Protei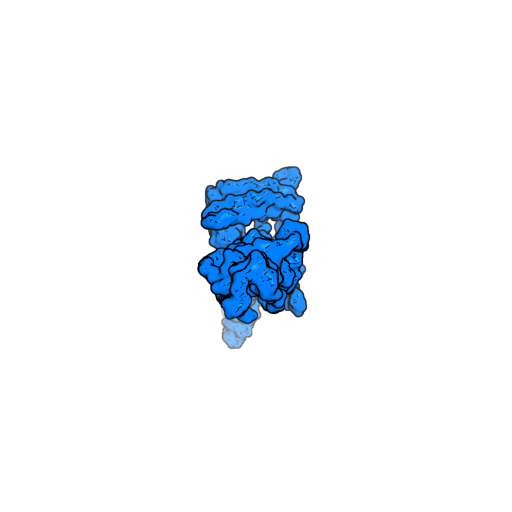n AF-X1IHT5-F1 (afdb_monomer)

Mean predicted aligned error: 16.56 Å

Foldseek 3Di:
DPDDDDDLVDLQPFWDKDKAFDKDAQPDPQWAFLAWPAKDWDDDDFPQWPDKGWDADPCRPDDDPDPDDDSMDGGRGIMITTGHRDNDSVPDDPDTDDDIDMDIHTDTQGDVQAHDADDDADQDDLVVLVVCQCLQDGSNNQKTKHQPDQDPVQWTWIFIARHSPRTDDIDTDHAQDKDDWDQDPDDPPRDTDIDHRNDDDDDDDWDWDQDPNDTGIDDQQDAPPNNQKGFNDWDDPDVNFTWIWIDGVPDIDIDGDADDWDWDDDPNDTDTHGPPDDDDDDDPPDDD

pLDDT: mean 76.74, std 15.91, range [34.88, 96.5]

Solvent-accessible surface area (backbone atoms only — not comparable to full-atom values): 18058 Å² total; per-residue (Å²): 104,85,82,78,87,75,61,66,73,58,28,36,76,35,67,42,78,44,82,29,74,36,72,47,72,58,86,61,84,69,53,41,67,77,37,75,76,46,62,44,78,58,82,78,70,40,72,63,47,68,47,76,49,65,45,70,29,76,52,74,76,79,59,72,102,63,90,78,83,62,57,60,45,80,59,65,17,33,38,38,40,24,34,43,54,43,74,50,71,93,76,53,72,96,71,78,72,72,78,83,51,71,52,76,44,62,45,67,74,22,41,85,73,60,43,95,77,79,83,87,68,63,73,62,55,72,77,52,42,75,76,49,48,75,84,37,42,41,60,89,68,56,27,32,55,39,33,70,46,72,48,97,88,61,30,40,34,35,36,35,21,63,44,101,87,40,78,73,46,77,46,79,32,39,68,71,34,64,52,70,84,40,73,47,86,93,44,96,71,70,41,66,45,67,56,65,36,74,73,89,76,78,96,71,77,69,48,82,44,77,58,96,89,43,83,44,69,41,39,68,67,36,63,40,84,90,60,58,24,33,26,72,40,71,48,78,76,53,93,88,27,31,38,40,33,36,41,37,87,96,45,77,48,77,51,70,44,74,80,75,66,47,73,51,70,61,86,92,48,75,46,75,39,64,83,91,64,87,84,89,81,80,83,78,80,81,81,129

Sequence (288 aa):
CEPAVVRSDLLGEQNVPVFCRLSSIKINPLIKVSSIRSISFKGDYPEGVAGISFHPARAAIRTYDTLLGSPLLNDIGYVVIILKRNKKEDEMPEWVGGNLTATIYYDADEAFGTGKGEYYLQTVTEGDWDKGFEASSFWYGRGFLRAVDITEDGRARIGLYTGKNNLFRNVNLKEGETSGLIYFPGFYCRAGLQVKLNKIVGPEKQARLEIDGEELWVRKGSKILNGRCTVSKINALGEGLGNVEISCPGQKIILMVQQSKAAIKIGDDENSYDLGKSVVSGRINEYK

Nearest PDB structures (foldseek):
  6w0p-assembly2_D  TM=3.208E-01  e=2.365E+00  gut metagenome
  6w0p-assembly1_B  TM=3.750E-01  e=4.549E+00  gut metagenome
  6w0p-assembly2_C  TM=3.754E-01  e=5.975E+00  gut metagenome

Organism: NCBI:txid412755

Structure (mmCIF, N/CA/C/O backbone):
data_AF-X1IHT5-F1
#
_entry.id   AF-X1IHT5-F1
#
loop_
_atom_site.group_PDB
_atom_site.id
_atom_site.type_symbol
_atom_site.label_atom_id
_atom_site.label_alt_id
_atom_site.label_comp_id
_atom_site.label_asym_id
_atom_site.label_entity_id
_atom_site.label_seq_id
_atom_site.pdbx_PDB_ins_code
_atom_site.Cartn_x
_atom_site.Cartn_y
_atom_site.Cartn_z
_atom_site.occupancy
_atom_site.B_iso_or_equiv
_atom_site.auth_seq_id
_atom_site.auth_comp_id
_atom_site.auth_asym_id
_atom_site.auth_atom_id
_atom_site.pdbx_PDB_model_num
ATOM 1 N N . CYS A 1 1 ? -9.388 -4.992 31.891 1.00 63.03 1 CYS A N 1
ATOM 2 C CA . CYS A 1 1 ? -8.882 -3.746 32.495 1.00 63.03 1 CYS A CA 1
ATOM 3 C C . CYS A 1 1 ? -8.107 -4.159 33.727 1.00 63.03 1 CYS A C 1
ATOM 5 O O . CYS A 1 1 ? -8.515 -5.141 34.340 1.00 63.03 1 CYS A O 1
ATOM 7 N N . GLU A 1 2 ? -7.024 -3.476 34.096 1.00 61.25 2 GLU A N 1
ATOM 8 C CA . GLU A 1 2 ? -6.633 -3.548 35.508 1.00 61.25 2 GLU A CA 1
ATOM 9 C C . GLU A 1 2 ? -7.862 -3.098 36.314 1.00 61.25 2 GLU A C 1
ATOM 11 O O . GLU A 1 2 ? -8.506 -2.120 35.913 1.00 61.25 2 GLU A O 1
ATOM 16 N N . PRO A 1 3 ? -8.312 -3.889 37.300 1.00 61.41 3 PRO A N 1
ATOM 17 C CA . PRO A 1 3 ? -9.624 -3.705 37.900 1.00 61.41 3 PRO A CA 1
ATOM 18 C C . PRO A 1 3 ? -9.714 -2.313 38.526 1.00 61.41 3 PRO A C 1
ATOM 20 O O . PRO A 1 3 ? -8.949 -1.970 39.425 1.00 61.41 3 PRO A O 1
ATOM 23 N N . ALA A 1 4 ? -10.645 -1.502 38.031 1.00 70.31 4 ALA A N 1
ATOM 24 C CA . ALA A 1 4 ? -10.939 -0.212 38.628 1.00 70.31 4 ALA A CA 1
ATOM 25 C C . ALA A 1 4 ? -11.837 -0.447 39.841 1.00 70.31 4 ALA A C 1
ATOM 27 O O . ALA A 1 4 ? -12.958 -0.937 39.702 1.00 70.31 4 ALA A O 1
ATOM 28 N N . VAL A 1 5 ? -11.339 -0.110 41.028 1.00 80.75 5 VAL A N 1
ATOM 29 C CA . VAL A 1 5 ? -12.140 -0.161 42.251 1.00 80.75 5 VAL A CA 1
ATOM 30 C C . VAL A 1 5 ? -13.134 0.995 42.212 1.00 80.75 5 VAL A C 1
ATOM 32 O O . VAL A 1 5 ? -12.741 2.162 42.172 1.00 80.75 5 VAL A O 1
ATOM 35 N N . VAL A 1 6 ? -14.423 0.666 42.210 1.00 83.88 6 VAL A N 1
ATOM 36 C CA . VAL A 1 6 ? -15.514 1.639 42.294 1.00 83.88 6 VAL A CA 1
ATOM 37 C C . VAL A 1 6 ? -16.111 1.553 43.687 1.00 83.88 6 VAL A C 1
ATOM 39 O O . VAL A 1 6 ? -16.421 0.467 44.166 1.00 83.88 6 VAL A O 1
ATOM 42 N N . ARG A 1 7 ? -16.248 2.698 44.352 1.00 86.88 7 ARG A N 1
ATOM 43 C CA . ARG A 1 7 ? -16.842 2.750 45.686 1.00 86.88 7 ARG A CA 1
ATOM 44 C C . ARG A 1 7 ? -18.368 2.618 45.612 1.00 86.88 7 ARG A C 1
ATOM 46 O O . ARG A 1 7 ? -18.986 3.170 44.698 1.00 86.88 7 ARG A O 1
ATOM 53 N N . SER A 1 8 ? -18.957 1.923 46.584 1.00 85.25 8 SER A N 1
ATOM 54 C CA . SER A 1 8 ? -20.402 1.664 46.658 1.00 85.25 8 SER A CA 1
ATOM 55 C C . SER A 1 8 ? -21.228 2.944 46.814 1.00 85.25 8 SER A C 1
ATOM 57 O O . SER A 1 8 ? -22.268 3.073 46.172 1.00 85.25 8 SER A O 1
ATOM 59 N N . ASP A 1 9 ? -20.734 3.933 47.566 1.00 86.81 9 ASP A N 1
ATOM 60 C CA . ASP A 1 9 ? -21.403 5.227 47.759 1.00 86.81 9 ASP A CA 1
ATOM 61 C C . ASP A 1 9 ? -21.651 5.959 46.431 1.00 86.81 9 ASP A C 1
ATOM 63 O O . ASP A 1 9 ? -22.760 6.420 46.162 1.00 86.81 9 ASP A O 1
ATOM 67 N N . LEU A 1 10 ? -20.657 5.970 45.539 1.00 88.56 10 LEU A N 1
ATOM 68 C CA . LEU A 1 10 ? -20.791 6.580 44.212 1.00 88.56 10 LEU A CA 1
ATOM 69 C C . LEU A 1 10 ? -21.803 5.842 43.328 1.00 88.56 10 LEU A C 1
ATOM 71 O O . LEU A 1 10 ? -22.577 6.477 42.607 1.00 88.56 10 LEU A O 1
ATOM 75 N N . LEU A 1 11 ? -21.802 4.508 43.391 1.00 89.06 11 LEU A N 1
ATOM 76 C CA . LEU A 1 11 ? -22.722 3.661 42.633 1.00 89.06 11 LEU A CA 1
ATOM 77 C C . LEU A 1 11 ? -24.158 3.716 43.185 1.00 89.06 11 LEU A C 1
ATOM 79 O O . LEU A 1 11 ? -25.101 3.415 42.454 1.00 89.06 11 LEU A O 1
ATOM 83 N N . GLY A 1 12 ? -24.327 4.124 44.446 1.00 87.25 12 GLY A N 1
ATOM 84 C CA . GLY A 1 12 ? -25.611 4.396 45.092 1.00 87.25 12 GLY A CA 1
ATOM 85 C C . GLY A 1 12 ? -26.312 5.638 44.550 1.00 87.25 12 GLY A C 1
ATOM 86 O O . GLY A 1 12 ? -27.534 5.649 44.358 1.00 87.25 12 GLY A O 1
ATOM 87 N N . GLU A 1 13 ? -25.537 6.677 44.247 1.00 88.88 13 GLU A N 1
ATOM 88 C CA . GLU A 1 13 ? -26.051 7.992 43.862 1.00 88.88 13 GLU A CA 1
ATOM 89 C C . GLU A 1 13 ? -26.238 8.140 42.347 1.00 88.88 13 GLU A C 1
ATOM 91 O O . GLU A 1 13 ? -27.264 8.669 41.890 1.00 88.88 13 GLU A O 1
ATOM 96 N N . GLN A 1 14 ? -25.299 7.612 41.553 1.00 90.31 14 GLN A N 1
ATOM 97 C CA . GLN A 1 14 ? -25.232 7.837 40.108 1.00 90.31 14 GLN A CA 1
ATOM 98 C C . GLN A 1 14 ? -24.635 6.661 39.321 1.00 90.31 14 GLN A C 1
ATOM 100 O O . GLN A 1 14 ? -24.100 5.706 39.874 1.00 90.31 14 GLN A O 1
ATOM 105 N N . ASN A 1 15 ? -24.748 6.733 37.993 1.00 91.81 15 ASN A N 1
ATOM 106 C CA . ASN A 1 15 ? -24.017 5.835 37.103 1.00 91.81 15 ASN A CA 1
ATOM 107 C C . ASN A 1 15 ? -22.533 6.221 37.112 1.00 91.81 15 ASN A C 1
ATOM 109 O O . ASN A 1 15 ? -22.211 7.405 37.003 1.00 91.81 15 ASN A O 1
ATOM 113 N N . VAL A 1 16 ? -21.636 5.238 37.188 1.00 90.94 16 VAL A N 1
ATOM 114 C CA . VAL A 1 16 ? -20.195 5.496 37.325 1.00 90.94 16 VAL A CA 1
ATOM 115 C C . VAL A 1 16 ? -19.449 5.057 36.062 1.00 90.94 16 VAL A C 1
ATOM 117 O O . VAL A 1 16 ? -19.531 3.885 35.692 1.00 90.94 16 VAL A O 1
ATOM 120 N N . PRO A 1 17 ? -18.717 5.957 35.380 1.00 90.25 17 PRO A N 1
ATOM 121 C CA . PRO A 1 17 ? -17.887 5.591 34.240 1.00 90.25 17 PRO A CA 1
ATOM 122 C C . PRO A 1 17 ? -16.549 4.990 34.690 1.00 90.25 17 PRO A C 1
ATOM 124 O O . PRO A 1 17 ? -15.811 5.584 35.474 1.00 90.25 17 PRO A O 1
ATOM 127 N N . VAL A 1 18 ? -16.204 3.836 34.128 1.00 89.31 18 VAL A N 1
ATOM 128 C CA . VAL A 1 18 ? -14.922 3.150 34.298 1.00 89.31 18 VAL A CA 1
ATOM 129 C C . VAL A 1 18 ? -14.146 3.220 32.990 1.00 89.31 18 VAL A C 1
ATOM 131 O O . VAL A 1 18 ? -14.639 2.80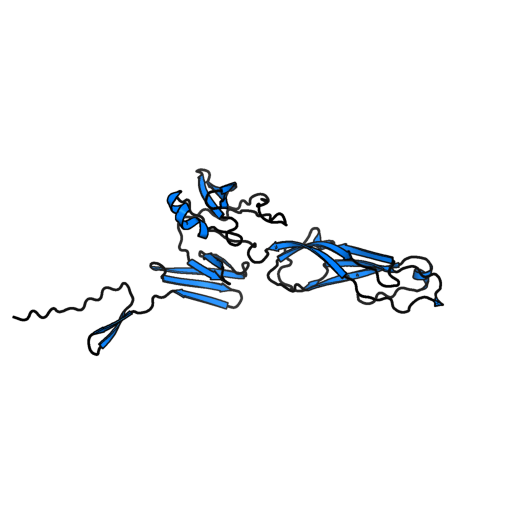9 31.940 1.00 89.31 18 VAL A O 1
ATOM 134 N N . PHE A 1 19 ? -12.919 3.734 33.050 1.00 86.38 19 PHE A N 1
ATOM 135 C CA . PHE A 1 19 ? -12.062 3.922 31.882 1.00 86.38 19 PHE A CA 1
ATOM 136 C C . PHE A 1 19 ? -11.074 2.765 31.759 1.00 86.38 19 PHE A C 1
ATOM 138 O O . PHE A 1 19 ? -10.205 2.570 32.605 1.00 86.38 19 PHE A O 1
ATOM 145 N N . CYS A 1 20 ? -11.177 2.020 30.667 1.00 84.94 20 CYS A N 1
ATOM 146 C CA . CYS A 1 20 ? -10.328 0.879 30.373 1.00 84.94 20 CYS A CA 1
ATOM 147 C C . CYS A 1 20 ? -9.444 1.173 29.168 1.00 84.94 20 CYS A C 1
ATOM 149 O O . CYS A 1 20 ? -9.939 1.274 28.047 1.00 84.94 20 CYS A O 1
ATOM 151 N N . ARG A 1 21 ? -8.128 1.272 29.380 1.00 82.50 21 ARG A N 1
ATOM 152 C CA . ARG A 1 21 ? -7.166 1.378 28.276 1.00 82.50 21 ARG A CA 1
ATOM 153 C C . ARG A 1 21 ? -7.195 0.097 27.445 1.00 82.50 21 ARG A C 1
ATOM 155 O O . ARG A 1 21 ? -7.168 -1.002 28.001 1.00 82.50 21 ARG A O 1
ATOM 162 N N . LEU A 1 22 ? -7.232 0.244 26.127 1.00 79.75 22 LEU A N 1
ATOM 163 C CA . LEU A 1 22 ? -7.162 -0.871 25.196 1.00 79.75 22 LEU A CA 1
ATOM 164 C C . LEU A 1 22 ? -5.745 -1.042 24.651 1.00 79.75 22 LEU A C 1
ATOM 166 O O . LEU A 1 22 ? -5.124 -0.097 24.161 1.00 79.75 22 LEU A O 1
ATOM 170 N N . SER A 1 23 ? -5.272 -2.280 24.667 1.00 77.38 23 SER A N 1
ATOM 171 C CA . SER A 1 23 ? -4.141 -2.741 23.868 1.00 77.38 23 SER A CA 1
ATOM 172 C C . SER A 1 23 ? -4.661 -3.620 22.736 1.00 77.38 23 SER A C 1
ATOM 174 O O . SER A 1 23 ? -5.703 -4.266 22.861 1.00 77.38 23 SER A O 1
ATOM 176 N N . SER A 1 24 ? -3.955 -3.637 21.608 1.00 74.62 24 SER A N 1
ATOM 177 C CA . SER A 1 24 ? -4.266 -4.580 20.533 1.00 74.62 24 SER A CA 1
ATOM 178 C C . SER A 1 24 ? -3.021 -5.284 20.028 1.00 74.62 24 SER A C 1
ATOM 180 O O . SER A 1 24 ? -1.915 -4.740 20.053 1.00 74.62 24 SER A O 1
ATOM 182 N N . ILE A 1 25 ? -3.229 -6.521 19.586 1.00 73.25 25 ILE A N 1
ATOM 183 C CA . ILE A 1 25 ? -2.209 -7.359 18.973 1.00 73.25 25 ILE A CA 1
ATOM 184 C C . ILE A 1 25 ? -2.562 -7.495 17.503 1.00 73.25 25 ILE A C 1
ATOM 186 O O . ILE A 1 25 ? -3.674 -7.882 17.138 1.00 73.25 25 ILE A O 1
ATOM 190 N N . LYS A 1 26 ? -1.594 -7.196 16.650 1.00 66.88 26 LYS A N 1
ATOM 191 C CA . LYS A 1 26 ? -1.704 -7.417 15.219 1.00 66.88 26 LYS A CA 1
ATOM 192 C C . LYS A 1 26 ? -1.484 -8.900 14.913 1.00 66.88 26 LYS A C 1
ATOM 194 O O . LYS A 1 26 ? -0.358 -9.380 14.988 1.00 66.88 26 LYS A O 1
ATOM 199 N N . ILE A 1 27 ? -2.552 -9.606 14.538 1.00 70.88 27 ILE A N 1
ATOM 200 C CA . ILE A 1 27 ? -2.492 -11.043 14.210 1.00 70.88 27 ILE A CA 1
ATOM 201 C C . ILE A 1 27 ? -1.863 -11.273 12.830 1.00 70.88 27 ILE A C 1
ATOM 203 O O . ILE A 1 27 ? -0.999 -12.129 12.681 1.00 70.88 27 ILE A O 1
ATOM 207 N N . ASN A 1 28 ? -2.269 -10.495 11.819 1.00 59.88 28 ASN A N 1
ATOM 208 C CA . ASN A 1 28 ? -1.705 -10.597 10.475 1.00 59.88 28 ASN A CA 1
ATOM 209 C C . ASN A 1 28 ? -0.677 -9.477 10.246 1.00 59.88 28 ASN A C 1
ATOM 211 O O . ASN A 1 28 ? -1.086 -8.339 10.000 1.00 59.88 28 ASN A O 1
ATOM 215 N N . PRO A 1 29 ? 0.640 -9.761 10.277 1.00 62.00 29 PRO A N 1
ATOM 216 C CA . PRO A 1 29 ? 1.685 -8.753 10.116 1.00 62.00 29 PRO A CA 1
ATOM 217 C C . PRO A 1 29 ? 1.671 -8.060 8.742 1.00 62.00 29 PRO A C 1
ATOM 219 O O . PRO A 1 29 ? 2.225 -6.964 8.630 1.00 62.00 29 PRO A O 1
ATOM 222 N N . LEU A 1 30 ? 1.010 -8.639 7.733 1.00 54.09 30 LEU A N 1
ATOM 223 C CA . LEU A 1 30 ? 0.980 -8.143 6.353 1.00 54.09 30 LEU A CA 1
ATOM 224 C C . LEU A 1 30 ? -0.015 -6.995 6.125 1.00 54.09 30 LEU A C 1
ATOM 226 O O . LEU A 1 30 ? 0.136 -6.263 5.155 1.00 54.09 30 LEU A O 1
ATOM 230 N N . ILE A 1 31 ? -0.999 -6.800 7.011 1.00 59.81 31 ILE A N 1
ATOM 231 C CA . ILE A 1 31 ? -1.986 -5.713 6.883 1.00 59.81 31 ILE A CA 1
ATOM 232 C C . ILE A 1 31 ? -1.453 -4.469 7.581 1.00 59.81 31 ILE A C 1
ATOM 234 O O . ILE A 1 31 ? -1.322 -4.453 8.803 1.00 59.81 31 ILE A O 1
ATOM 238 N N . LYS A 1 32 ? -1.134 -3.402 6.857 1.00 60.91 32 LYS A N 1
ATOM 239 C CA . LYS A 1 32 ? -0.735 -2.143 7.491 1.00 60.91 32 LYS A CA 1
ATOM 240 C C . LYS A 1 32 ? -1.978 -1.314 7.798 1.00 60.91 32 LYS A C 1
ATOM 242 O O . LYS A 1 32 ? -2.619 -0.799 6.891 1.00 60.91 32 LYS A O 1
ATOM 247 N N . VAL A 1 33 ? -2.311 -1.198 9.080 1.00 63.09 33 VAL A N 1
ATOM 248 C CA . VAL A 1 33 ? -3.409 -0.350 9.556 1.00 63.09 33 VAL A CA 1
ATOM 249 C C . VAL A 1 33 ? -2.863 1.058 9.782 1.00 63.09 33 VAL A C 1
ATOM 251 O O . VAL A 1 33 ? -1.945 1.216 10.587 1.00 63.09 33 VAL A O 1
ATOM 254 N N . SER A 1 34 ? -3.394 2.063 9.082 1.00 59.59 34 SER A N 1
ATOM 255 C CA . SER A 1 34 ? -3.045 3.471 9.334 1.00 59.59 34 SER A CA 1
ATOM 256 C C . SER A 1 34 ? -3.727 3.996 10.578 1.00 59.59 34 SER A C 1
ATOM 258 O O . SER A 1 34 ? -3.111 4.685 11.386 1.00 59.59 34 SER A O 1
ATOM 260 N N . SER A 1 35 ? -5.018 3.701 10.718 1.00 62.03 35 SER A N 1
ATOM 261 C CA . SER A 1 35 ? -5.830 4.214 11.814 1.00 62.03 35 SER A CA 1
ATOM 262 C C . SER A 1 35 ? -7.026 3.314 12.107 1.00 62.03 35 SER A C 1
ATOM 264 O O . SER A 1 35 ? -7.575 2.653 11.223 1.00 62.03 35 SER A O 1
ATOM 266 N N . ILE A 1 36 ? -7.450 3.302 13.370 1.00 71.44 36 ILE A N 1
ATOM 267 C CA . ILE A 1 36 ? -8.734 2.730 13.778 1.00 71.44 36 ILE A CA 1
ATOM 268 C C . ILE A 1 36 ? -9.767 3.849 13.668 1.00 71.44 36 ILE A C 1
ATOM 270 O O . ILE A 1 36 ? -9.699 4.829 14.408 1.00 71.44 36 ILE A O 1
ATOM 274 N N . ARG A 1 37 ? -10.725 3.703 12.750 1.00 68.62 37 ARG A N 1
ATOM 275 C CA . ARG A 1 37 ? -11.804 4.677 12.551 1.00 68.62 37 ARG A CA 1
ATOM 276 C C . ARG A 1 37 ? -12.791 4.658 13.702 1.00 68.62 37 ARG A C 1
ATOM 278 O O . ARG A 1 37 ? -13.204 5.709 14.183 1.00 68.62 37 ARG A O 1
ATOM 285 N N . SER A 1 38 ? -13.205 3.466 14.112 1.00 75.12 38 SER A N 1
ATOM 286 C CA . SER A 1 38 ? -14.149 3.307 15.210 1.00 75.12 38 SER A CA 1
ATOM 287 C C . SER A 1 38 ? -14.121 1.896 15.778 1.00 75.12 38 SER A C 1
ATOM 289 O O . SER A 1 38 ? -13.801 0.921 15.099 1.00 75.12 38 SER A O 1
ATOM 291 N N . ILE A 1 39 ? -14.501 1.798 17.046 1.00 83.25 39 ILE A N 1
ATOM 292 C CA . ILE A 1 39 ? -14.850 0.544 17.701 1.00 83.25 39 ILE A CA 1
ATOM 293 C C . ILE A 1 39 ? -16.286 0.709 18.174 1.00 83.25 39 ILE A C 1
ATOM 295 O O . ILE A 1 39 ? -16.620 1.690 18.835 1.00 83.25 39 ILE A O 1
ATOM 299 N N . SER A 1 40 ? -17.139 -0.231 17.792 1.00 84.69 40 SER A N 1
ATOM 300 C CA . SER A 1 40 ? -18.549 -0.259 18.178 1.00 84.69 40 SER A CA 1
ATOM 301 C C . SER A 1 40 ? -18.844 -1.562 18.897 1.00 84.69 40 SER A C 1
ATOM 303 O O . SER A 1 40 ? -18.344 -2.610 18.499 1.00 84.69 40 SER A O 1
ATOM 305 N N . PHE A 1 41 ? -19.645 -1.507 19.951 1.00 86.94 41 PHE A N 1
ATOM 306 C CA . PHE A 1 41 ? -20.051 -2.686 20.708 1.00 86.94 41 PHE A CA 1
ATOM 307 C C . PHE A 1 41 ? -21.443 -3.110 20.246 1.00 86.94 41 PHE A C 1
ATOM 309 O O . PHE A 1 41 ? -22.304 -2.260 20.022 1.00 86.94 41 PHE A O 1
ATOM 316 N N . LYS A 1 42 ? -21.640 -4.413 20.034 1.00 81.44 42 LYS A N 1
ATOM 317 C CA . LYS A 1 42 ? -22.918 -4.994 19.604 1.00 81.44 42 LYS A CA 1
ATOM 318 C C . LYS A 1 42 ? -23.347 -6.085 20.580 1.00 81.44 42 LYS A C 1
ATOM 320 O O . LYS A 1 42 ? -22.497 -6.789 21.120 1.00 81.44 42 LYS A O 1
ATOM 325 N N . GLY A 1 43 ? -24.660 -6.260 20.710 1.00 80.50 43 GLY A N 1
ATOM 326 C CA . GLY A 1 43 ? -25.282 -7.251 21.589 1.00 80.50 43 GLY A CA 1
ATOM 327 C C . GLY A 1 43 ? -25.782 -6.651 22.899 1.00 80.50 43 GLY A C 1
ATOM 328 O O . GLY A 1 43 ? -25.749 -5.432 23.083 1.00 80.50 43 GLY A O 1
ATOM 329 N N . ASP A 1 44 ? -26.251 -7.525 23.784 1.00 83.75 44 ASP A N 1
ATOM 330 C CA . ASP A 1 44 ? -26.723 -7.147 25.111 1.00 83.75 44 ASP A CA 1
ATOM 331 C C . ASP A 1 44 ? -25.544 -6.840 26.036 1.00 83.75 44 ASP A C 1
ATOM 333 O O . ASP A 1 44 ? -24.511 -7.518 26.014 1.00 83.75 44 ASP A O 1
ATOM 337 N N . TYR A 1 45 ? -25.689 -5.795 26.850 1.00 87.38 45 TYR A N 1
ATOM 338 C CA . TYR A 1 45 ? -24.677 -5.458 27.842 1.00 87.38 45 TYR A CA 1
ATOM 339 C C . TYR A 1 45 ? -24.741 -6.420 29.035 1.00 87.38 45 TYR A C 1
ATOM 341 O O . TYR A 1 45 ? -25.837 -6.833 29.421 1.00 87.38 45 TYR A O 1
ATOM 349 N N . PRO A 1 46 ? -23.588 -6.750 29.648 1.00 87.25 46 PRO A N 1
ATOM 350 C CA . PRO A 1 46 ? -23.553 -7.517 30.883 1.00 87.25 46 PRO A CA 1
ATOM 351 C C . PRO A 1 46 ? -24.407 -6.875 31.977 1.00 87.25 46 PRO A C 1
ATOM 353 O O . PRO A 1 46 ? -24.571 -5.651 32.029 1.00 87.25 46 PRO A O 1
ATOM 356 N N . GLU A 1 47 ? -24.919 -7.703 32.881 1.00 86.31 47 GLU A N 1
ATOM 357 C CA . GLU A 1 47 ? -25.660 -7.222 34.042 1.00 86.31 47 GLU A CA 1
ATOM 358 C C . GLU A 1 47 ? -24.816 -6.220 34.847 1.00 86.31 47 GLU A C 1
ATOM 360 O O . GLU A 1 47 ? -23.610 -6.387 35.011 1.00 86.31 47 GLU A O 1
ATOM 365 N N . GLY A 1 48 ? -25.434 -5.125 35.296 1.00 87.62 48 GLY A N 1
ATOM 366 C CA . GLY A 1 48 ? -24.729 -4.035 35.981 1.00 87.62 48 GLY A CA 1
ATOM 367 C C . GLY A 1 48 ? -24.058 -3.008 35.058 1.00 87.62 48 GLY A C 1
ATOM 368 O O . GLY A 1 48 ? -23.568 -1.996 35.555 1.00 87.62 48 GLY A O 1
ATOM 369 N N . VAL A 1 49 ? -24.090 -3.182 33.732 1.00 90.12 49 VAL A N 1
ATOM 370 C CA . VAL A 1 49 ? -23.576 -2.199 32.761 1.00 90.12 49 VAL A CA 1
ATOM 371 C C . VAL A 1 49 ? -24.732 -1.440 32.103 1.00 90.12 49 VAL A C 1
ATOM 373 O O . VAL A 1 49 ? -25.626 -2.021 31.498 1.00 90.12 49 VAL A O 1
ATOM 376 N N . ALA A 1 50 ? -24.721 -0.112 32.216 1.00 88.88 50 ALA A N 1
ATOM 377 C CA . ALA A 1 50 ? -25.707 0.780 31.606 1.00 88.88 50 ALA A CA 1
ATOM 378 C C . ALA A 1 50 ? -25.343 1.189 30.170 1.00 88.88 50 ALA A C 1
ATOM 380 O O . ALA A 1 50 ? -26.225 1.525 29.382 1.00 88.88 50 ALA A O 1
ATOM 381 N N . GLY A 1 51 ? -24.057 1.187 29.820 1.00 88.56 51 GLY A N 1
ATOM 382 C CA . GLY A 1 51 ? -23.614 1.559 28.483 1.00 88.56 51 GLY A CA 1
ATOM 383 C C . GLY A 1 51 ? -22.113 1.436 28.298 1.00 88.56 51 GLY A C 1
ATOM 384 O O . GLY A 1 51 ? -21.358 1.357 29.265 1.00 88.56 51 GLY A O 1
ATOM 385 N N . ILE A 1 52 ? -21.686 1.410 27.038 1.00 89.75 52 ILE A N 1
ATOM 386 C CA . ILE A 1 52 ? -20.280 1.280 26.667 1.00 89.75 52 ILE A CA 1
ATOM 387 C C . ILE A 1 52 ? -19.994 2.220 25.502 1.00 89.75 52 ILE A C 1
ATOM 389 O O . ILE A 1 52 ? -20.709 2.209 24.500 1.00 89.75 52 ILE A O 1
ATOM 393 N N . SER A 1 53 ? -18.937 3.016 25.613 1.00 86.88 53 SER A N 1
ATOM 394 C CA . SER A 1 53 ? -18.443 3.853 24.520 1.00 86.88 53 SER A CA 1
ATOM 395 C C . SER A 1 53 ? -16.945 3.667 24.319 1.00 86.88 53 SER A C 1
ATOM 397 O O . SER A 1 53 ? -16.218 3.249 25.216 1.00 86.88 53 SER A O 1
ATOM 399 N N . PHE A 1 54 ? -16.468 3.968 23.114 1.00 86.06 54 PHE A N 1
ATOM 400 C CA . PHE A 1 54 ? -15.047 3.968 22.791 1.00 86.06 54 PHE A CA 1
ATOM 401 C C . PHE A 1 54 ? -14.581 5.386 22.481 1.00 86.06 54 PHE A C 1
ATOM 403 O O . PHE A 1 54 ? -15.227 6.114 21.727 1.00 86.06 54 PHE A O 1
ATOM 410 N N . HIS A 1 55 ? -13.430 5.749 23.038 1.00 82.31 55 HIS A N 1
ATOM 411 C CA . HIS A 1 55 ? -12.752 7.010 22.798 1.00 82.31 55 HIS A CA 1
ATOM 412 C C . HIS A 1 55 ? -11.342 6.720 22.270 1.00 82.31 55 HIS A C 1
ATOM 414 O O . HIS A 1 55 ? -10.518 6.182 23.014 1.00 82.31 55 HIS A O 1
ATOM 420 N N . PRO A 1 56 ? -11.037 7.065 21.007 1.00 72.81 56 PRO A N 1
ATOM 421 C CA . PRO A 1 56 ? -9.717 6.824 20.436 1.00 72.81 56 PRO A CA 1
ATOM 422 C C . PRO A 1 56 ? -8.640 7.607 21.195 1.00 72.81 56 PRO A C 1
ATOM 424 O O . PRO A 1 56 ? -8.873 8.731 21.654 1.00 72.81 56 PRO A O 1
ATOM 427 N N . ALA A 1 57 ? -7.442 7.030 21.311 1.00 68.94 57 ALA A N 1
ATOM 428 C CA . ALA A 1 57 ? -6.299 7.746 21.867 1.00 68.94 57 ALA A CA 1
ATOM 429 C C . ALA A 1 57 ? -6.026 8.992 21.012 1.00 68.94 57 ALA A C 1
ATOM 431 O O . ALA A 1 57 ? -5.999 8.915 19.784 1.00 68.94 57 ALA A O 1
ATOM 432 N N . ARG A 1 58 ? -5.789 10.153 21.638 1.00 57.12 58 ARG A N 1
ATOM 433 C CA . ARG A 1 58 ? -5.528 11.416 20.914 1.00 57.12 58 ARG A CA 1
ATOM 434 C C . ARG A 1 58 ? -4.337 11.322 19.937 1.00 57.12 58 ARG A C 1
ATOM 436 O O . ARG A 1 58 ? -4.313 12.067 18.962 1.00 57.12 58 ARG A O 1
ATOM 443 N N . ALA A 1 59 ? -3.412 10.376 20.138 1.00 47.44 59 ALA A N 1
ATOM 444 C CA . ALA A 1 59 ? -2.319 10.064 19.208 1.00 47.44 59 ALA A CA 1
ATOM 445 C C . ALA A 1 59 ? -2.798 9.457 17.870 1.00 47.44 59 ALA A C 1
ATOM 447 O O . ALA A 1 59 ? -2.218 9.739 16.827 1.00 47.44 59 ALA A O 1
ATOM 448 N N . ALA A 1 60 ? -3.911 8.714 17.864 1.00 40.25 60 ALA A N 1
ATOM 449 C CA . ALA A 1 60 ? -4.471 8.091 16.662 1.00 40.25 60 ALA A CA 1
ATOM 450 C C . ALA A 1 60 ? -5.152 9.088 15.703 1.00 40.25 60 ALA A C 1
ATOM 452 O O . ALA A 1 60 ? -5.500 8.713 14.587 1.00 40.25 60 ALA A O 1
ATOM 453 N N . ILE A 1 61 ? -5.358 10.346 16.123 1.00 46.16 61 ILE A N 1
ATOM 454 C CA . ILE A 1 61 ? -6.047 11.359 15.310 1.00 46.16 61 ILE A CA 1
ATOM 455 C C . ILE A 1 61 ? -5.061 12.299 14.596 1.00 46.16 61 ILE A C 1
ATOM 457 O O . ILE A 1 61 ? -5.427 12.815 13.542 1.00 46.16 61 ILE A O 1
ATOM 461 N N . ARG A 1 62 ? -3.831 12.540 15.098 1.00 37.81 62 ARG A N 1
ATOM 462 C CA . ARG A 1 62 ? -2.910 13.522 14.465 1.00 37.81 62 ARG A CA 1
ATOM 463 C C . ARG A 1 62 ? -1.398 13.299 14.572 1.00 37.81 62 ARG A C 1
ATOM 465 O O . ARG A 1 62 ? -0.674 14.089 13.976 1.00 37.81 62 ARG A O 1
ATOM 472 N N . THR A 1 63 ? -0.880 12.288 15.260 1.00 36.16 63 THR A N 1
ATOM 473 C CA . THR A 1 63 ? 0.578 12.193 15.441 1.00 36.16 63 THR A CA 1
ATOM 474 C C . THR A 1 63 ? 1.008 10.756 15.670 1.00 36.16 63 THR A C 1
ATOM 476 O O . THR A 1 63 ? 0.817 10.234 16.757 1.00 36.16 63 THR A O 1
ATOM 479 N N . TYR A 1 64 ? 1.547 10.129 14.621 1.00 34.88 64 TYR A N 1
ATOM 480 C CA . TYR A 1 64 ? 2.836 9.422 14.557 1.00 34.88 64 TYR A CA 1
ATOM 481 C C . TYR A 1 64 ? 2.871 8.646 13.230 1.00 34.88 64 TYR A C 1
ATOM 483 O O . TYR A 1 64 ? 2.165 7.657 13.062 1.00 34.88 64 TYR A O 1
ATOM 491 N N . ASP A 1 65 ? 3.727 9.072 12.297 1.00 35.75 65 ASP A N 1
ATOM 492 C CA . ASP A 1 65 ? 3.952 8.468 10.967 1.00 35.75 65 ASP A CA 1
ATOM 493 C C . ASP A 1 65 ? 4.477 7.015 10.987 1.00 35.75 65 ASP A C 1
ATOM 495 O O . ASP A 1 65 ? 4.885 6.466 9.964 1.00 35.75 65 ASP A O 1
ATOM 499 N N . THR A 1 66 ? 4.518 6.349 12.141 1.00 40.25 66 THR A N 1
ATOM 500 C CA . THR A 1 66 ? 5.185 5.053 12.281 1.00 40.25 66 THR A CA 1
ATOM 501 C C . THR A 1 66 ? 4.571 4.192 13.388 1.00 40.25 66 THR A C 1
ATOM 503 O O . THR A 1 66 ? 5.116 4.052 14.475 1.00 40.25 66 THR A O 1
ATOM 506 N N . LEU A 1 67 ? 3.507 3.452 13.061 1.00 41.78 67 LEU A N 1
ATOM 507 C CA . LEU A 1 67 ? 3.239 2.142 13.684 1.00 41.78 67 LEU A CA 1
ATOM 508 C C . LEU A 1 67 ? 4.155 1.059 13.072 1.00 41.78 67 LEU A C 1
ATOM 510 O O . LEU A 1 67 ? 3.723 -0.035 12.710 1.00 41.78 67 LEU A O 1
ATOM 514 N N . LEU A 1 68 ? 5.430 1.393 12.862 1.00 35.19 68 LEU A N 1
ATOM 515 C CA . LEU A 1 68 ? 6.419 0.526 12.230 1.00 35.19 68 LEU A CA 1
ATOM 516 C C . LEU A 1 68 ? 7.267 -0.128 13.318 1.00 35.19 68 LEU A C 1
ATOM 518 O O . LEU A 1 68 ? 8.227 0.454 13.808 1.00 35.19 68 LEU A O 1
ATOM 522 N N . GLY A 1 69 ? 6.903 -1.361 13.674 1.00 39.12 69 GLY A N 1
ATOM 523 C CA . GLY A 1 69 ? 7.837 -2.302 14.297 1.00 39.12 69 GLY A CA 1
ATOM 524 C C . GLY A 1 69 ? 7.273 -3.157 15.425 1.00 39.12 69 GLY A C 1
ATOM 525 O O . GLY A 1 69 ? 7.764 -4.263 15.620 1.00 39.12 69 GLY A O 1
ATOM 526 N N . SER A 1 70 ? 6.236 -2.704 16.135 1.00 41.09 70 SER A N 1
ATOM 527 C CA . SER A 1 70 ? 5.672 -3.471 17.252 1.00 41.09 70 SER A CA 1
ATOM 528 C C . SER A 1 70 ? 4.369 -4.174 16.847 1.00 41.09 70 SER A C 1
ATOM 530 O O . SER A 1 70 ? 3.422 -3.496 16.446 1.00 41.09 70 SER A O 1
ATOM 532 N N . PRO A 1 71 ? 4.269 -5.515 16.963 1.00 48.94 71 PRO A N 1
ATOM 533 C CA . PRO A 1 71 ? 3.002 -6.240 16.818 1.00 48.94 71 PRO A CA 1
ATOM 534 C C . PRO A 1 71 ? 2.014 -5.919 17.952 1.00 48.94 71 PRO A C 1
ATOM 536 O O . PRO A 1 71 ? 0.829 -6.228 17.839 1.00 48.94 71 PRO A O 1
ATOM 539 N N . LEU A 1 72 ? 2.498 -5.284 19.023 1.00 49.72 72 LEU A N 1
ATOM 540 C CA . LEU A 1 72 ? 1.712 -4.734 20.118 1.00 49.72 72 LEU A CA 1
ATOM 541 C C . LEU A 1 72 ? 1.497 -3.241 19.874 1.00 49.72 72 LEU A C 1
ATOM 543 O O . LEU A 1 72 ? 2.437 -2.446 19.973 1.00 49.72 72 LEU A O 1
ATOM 547 N N . LEU A 1 73 ? 0.257 -2.865 19.570 1.00 60.16 73 LEU A N 1
ATOM 548 C CA . LEU A 1 73 ? -0.173 -1.474 19.589 1.00 60.16 73 LEU A CA 1
ATOM 549 C C . LEU A 1 73 ? -0.565 -1.145 21.025 1.00 60.16 73 LEU A C 1
ATOM 551 O O . LEU A 1 73 ? -1.664 -1.468 21.491 1.00 60.16 73 LEU A O 1
ATOM 555 N N . ASN A 1 74 ? 0.383 -0.539 21.734 1.00 56.91 74 ASN A N 1
ATOM 556 C CA . ASN A 1 74 ? 0.143 -0.017 23.065 1.00 56.91 74 ASN A CA 1
ATOM 557 C C . ASN A 1 74 ? -0.707 1.245 22.922 1.00 56.91 74 ASN A C 1
ATOM 559 O O . ASN A 1 74 ? -0.233 2.235 22.374 1.00 56.91 74 ASN A O 1
ATOM 563 N N . ASP A 1 75 ? -1.933 1.186 23.445 1.00 66.06 75 ASP A N 1
ATOM 564 C CA . ASP A 1 75 ? -2.888 2.296 23.517 1.00 66.06 75 ASP A CA 1
ATOM 565 C C . ASP A 1 75 ? -3.584 2.687 22.213 1.00 66.06 75 ASP A C 1
ATOM 567 O O . ASP A 1 75 ? -3.243 3.664 21.548 1.00 66.06 75 ASP A O 1
ATOM 571 N N . ILE A 1 76 ? -4.641 1.951 21.886 1.00 74.50 76 ILE A N 1
ATOM 572 C CA . ILE A 1 76 ? -5.557 2.335 20.804 1.00 74.50 76 ILE A CA 1
ATOM 573 C C . ILE A 1 76 ? -6.685 3.263 21.287 1.00 74.50 76 ILE A C 1
ATOM 575 O O . ILE A 1 76 ? -7.551 3.644 20.501 1.00 74.50 76 ILE A O 1
ATOM 579 N N . GLY A 1 77 ? -6.678 3.653 22.566 1.00 78.19 77 GLY A N 1
ATOM 580 C CA . GLY A 1 77 ? -7.710 4.457 23.210 1.00 78.19 77 GLY A CA 1
ATOM 581 C C . GLY A 1 77 ? -8.293 3.802 24.455 1.00 78.19 77 GLY A C 1
ATOM 582 O O . GLY A 1 77 ? -7.749 2.842 25.006 1.00 78.19 77 GLY A O 1
ATOM 583 N N . TYR A 1 78 ? -9.436 4.330 24.884 1.00 83.62 78 TYR A N 1
ATOM 584 C CA . TYR A 1 78 ? -10.134 3.907 26.089 1.00 83.62 78 TYR A CA 1
ATOM 585 C C . TYR A 1 78 ? -11.550 3.453 25.763 1.00 83.62 78 TYR A C 1
ATOM 587 O O . TYR A 1 78 ? -12.271 4.098 25.002 1.00 83.62 78 TYR A O 1
ATOM 595 N N . VAL A 1 79 ? -11.967 2.360 26.388 1.00 87.81 79 VAL A N 1
ATOM 596 C CA . VAL A 1 79 ? -13.377 1.992 26.500 1.00 87.81 79 VAL A CA 1
ATOM 597 C C . VAL A 1 79 ? -13.898 2.560 27.803 1.00 87.81 79 VAL A C 1
ATOM 599 O O . VAL A 1 79 ? -13.288 2.364 28.851 1.00 87.81 79 VAL A O 1
ATOM 602 N N . VAL A 1 80 ? -15.014 3.268 27.729 1.00 88.56 80 VAL A N 1
ATOM 603 C CA . VAL A 1 80 ? -15.728 3.790 28.886 1.00 88.56 80 VAL A CA 1
ATOM 604 C C . VAL A 1 80 ? -16.909 2.872 29.130 1.00 88.56 80 VAL A C 1
ATOM 606 O O . VAL A 1 80 ? -17.830 2.809 28.318 1.00 88.56 80 VAL A O 1
ATOM 609 N N . ILE A 1 81 ? -16.855 2.138 30.234 1.00 89.44 81 ILE A N 1
ATOM 610 C CA . ILE A 1 81 ? -17.931 1.262 30.688 1.00 89.44 81 ILE A CA 1
ATOM 611 C C . ILE A 1 81 ? -18.702 2.027 31.752 1.00 89.44 81 ILE A C 1
ATOM 613 O O . ILE A 1 81 ? -18.149 2.389 32.785 1.00 89.44 81 ILE A O 1
ATOM 617 N N . ILE A 1 82 ? -19.973 2.299 31.501 1.00 90.94 82 ILE A N 1
ATOM 618 C CA . ILE A 1 82 ? -20.842 2.994 32.442 1.00 90.94 82 ILE A CA 1
ATOM 619 C C . ILE A 1 82 ? -21.520 1.932 33.297 1.00 90.94 82 ILE A C 1
ATOM 621 O O . ILE A 1 82 ? -22.380 1.202 32.806 1.00 90.94 82 ILE A O 1
ATOM 625 N N . LEU A 1 83 ? -21.146 1.845 34.570 1.00 91.31 83 LEU A N 1
ATOM 626 C CA . LEU A 1 83 ? -21.815 0.980 35.532 1.00 91.31 83 LEU A CA 1
ATOM 627 C C . LEU A 1 83 ? -23.168 1.579 35.921 1.00 91.31 83 LEU A C 1
ATOM 629 O O . LEU A 1 83 ? -23.311 2.793 36.101 1.00 91.31 83 LEU A O 1
ATOM 633 N N . LYS A 1 84 ? -24.171 0.712 36.021 1.00 91.56 84 LYS A N 1
ATOM 634 C CA . LYS A 1 84 ? -25.542 1.071 36.368 1.00 91.56 84 LYS A CA 1
ATOM 635 C C . LYS A 1 84 ? -25.624 1.402 37.855 1.00 91.56 84 LYS A C 1
ATOM 637 O O . LYS A 1 84 ? -25.158 0.630 38.687 1.00 91.56 84 LYS A O 1
ATOM 642 N N . ARG A 1 85 ? -26.275 2.520 38.180 1.00 91.81 85 ARG A N 1
ATOM 643 C CA . ARG A 1 85 ? -26.580 2.895 39.562 1.00 91.81 85 ARG A CA 1
ATOM 644 C C . ARG A 1 85 ? -27.362 1.786 40.259 1.00 91.81 85 ARG A C 1
ATOM 646 O O . ARG A 1 85 ? -28.396 1.351 39.740 1.00 91.81 85 ARG A O 1
ATOM 653 N N . ASN A 1 86 ? -26.950 1.441 41.470 1.00 88.94 86 ASN A N 1
ATOM 654 C CA . ASN A 1 86 ? -27.698 0.564 42.354 1.00 88.94 86 ASN A CA 1
ATOM 655 C C . ASN A 1 86 ? -27.901 1.246 43.707 1.00 88.94 86 ASN A C 1
ATOM 657 O O . ASN A 1 86 ? -26.953 1.458 44.437 1.00 88.94 86 ASN A O 1
ATOM 661 N N . LYS A 1 87 ? -29.139 1.612 44.045 1.00 88.44 87 LYS A N 1
ATOM 662 C CA . LYS A 1 87 ? -29.434 2.373 45.271 1.00 88.44 87 LYS A CA 1
ATOM 663 C C . LYS A 1 87 ? -29.315 1.554 46.554 1.00 88.44 87 LYS A C 1
ATOM 665 O O . LYS A 1 87 ? -29.198 2.141 47.624 1.00 88.44 87 LYS A O 1
ATOM 670 N N . LYS A 1 88 ? -29.460 0.234 46.460 1.00 89.12 88 LYS A N 1
ATOM 671 C CA . LYS A 1 88 ? -29.468 -0.653 47.619 1.00 89.12 88 LYS A CA 1
ATOM 672 C C . LYS A 1 88 ? -28.123 -1.346 47.690 1.00 89.12 88 LYS A C 1
ATOM 674 O O . LYS A 1 88 ? -27.819 -2.171 46.837 1.00 89.12 88 LYS A O 1
ATOM 679 N N . GLU A 1 89 ? -27.340 -0.992 48.700 1.00 82.56 89 GLU A N 1
ATOM 680 C CA . GLU A 1 89 ? -25.995 -1.536 48.894 1.00 82.56 89 GLU A CA 1
ATOM 681 C C . GLU A 1 89 ? -26.013 -3.059 49.072 1.00 82.56 89 GLU A C 1
ATOM 683 O O . GLU A 1 89 ? -25.224 -3.746 48.437 1.00 82.56 89 GLU A O 1
ATOM 688 N N . ASP A 1 90 ? -27.002 -3.594 49.794 1.00 86.25 90 ASP A N 1
ATOM 689 C CA . ASP A 1 90 ? -27.172 -5.043 49.994 1.00 86.25 90 ASP A CA 1
ATOM 690 C C . ASP A 1 90 ? -27.415 -5.827 48.690 1.00 86.25 90 ASP A C 1
ATOM 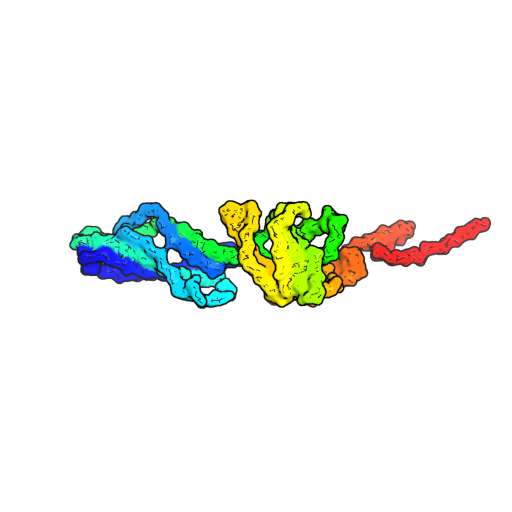692 O O . ASP A 1 90 ? -27.174 -7.030 48.627 1.00 86.25 90 ASP A O 1
ATOM 696 N N . GLU A 1 91 ? -27.915 -5.162 47.643 1.00 86.75 91 GLU A N 1
ATOM 697 C CA . GLU A 1 91 ? -28.156 -5.757 46.322 1.00 86.75 91 GLU A CA 1
ATOM 698 C C . GLU A 1 91 ? -26.995 -5.466 45.346 1.00 86.75 91 GLU A C 1
ATOM 700 O O . GLU A 1 91 ? -27.090 -5.800 44.162 1.00 86.75 91 GLU A O 1
ATOM 705 N N . MET A 1 92 ? -25.917 -4.797 45.785 1.00 87.25 92 MET A N 1
ATOM 706 C CA . MET A 1 92 ? -24.764 -4.496 44.932 1.00 87.25 92 MET A CA 1
ATOM 707 C C . MET A 1 92 ? -23.859 -5.722 44.773 1.00 87.25 92 MET A C 1
ATOM 709 O O . MET A 1 92 ? -23.391 -6.275 45.766 1.00 87.25 92 MET A O 1
ATOM 713 N N . PRO A 1 93 ? -23.543 -6.134 43.533 1.00 85.94 93 PRO A N 1
ATOM 714 C CA . PRO A 1 93 ? -22.586 -7.206 43.316 1.00 85.94 93 PRO A CA 1
ATOM 715 C C . PRO A 1 93 ? -21.166 -6.734 43.655 1.00 85.94 93 PRO A C 1
ATOM 717 O O . PRO A 1 93 ? -20.755 -5.646 43.254 1.00 85.94 93 PRO A O 1
ATOM 720 N N . GLU A 1 94 ? -20.382 -7.588 44.317 1.00 86.00 94 GLU A N 1
ATOM 721 C CA . GLU A 1 94 ? -18.954 -7.327 44.567 1.00 86.00 94 GLU A CA 1
ATOM 722 C C . GLU A 1 94 ? -18.137 -7.263 43.268 1.00 86.00 94 GLU A C 1
ATOM 724 O O . GLU A 1 94 ? -17.108 -6.590 43.194 1.00 86.00 94 GLU A O 1
ATOM 729 N N . TRP A 1 95 ? -18.597 -7.961 42.225 1.00 84.00 95 TRP A N 1
ATOM 730 C CA . TRP A 1 95 ? -17.935 -8.008 40.932 1.00 84.00 95 TRP A CA 1
ATOM 731 C C . TRP A 1 95 ? -18.938 -7.922 39.787 1.00 84.00 95 TRP A C 1
ATOM 733 O O . TRP A 1 95 ? -19.915 -8.666 39.729 1.00 84.00 95 TRP A O 1
ATOM 743 N N . VAL A 1 96 ? -18.650 -7.032 38.840 1.00 84.81 96 VAL A N 1
ATOM 744 C CA . VAL A 1 96 ? -19.373 -6.919 37.574 1.00 84.81 96 VAL A CA 1
ATOM 745 C C . VAL A 1 96 ? -18.458 -7.41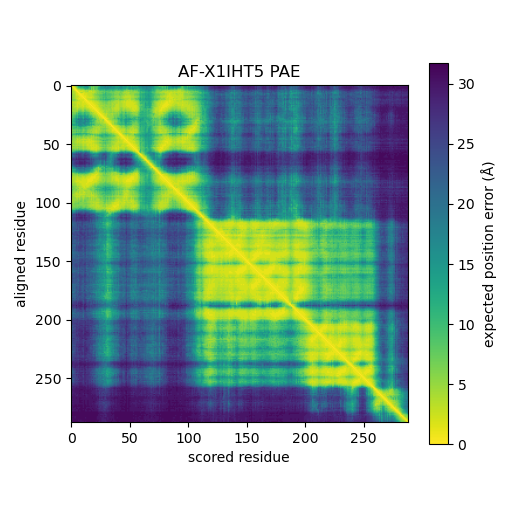0 36.464 1.00 84.81 96 VAL A C 1
ATOM 747 O O . VAL A 1 96 ? -17.366 -6.873 36.268 1.00 84.81 96 VAL A O 1
ATOM 750 N N . GLY A 1 97 ? -18.918 -8.388 35.691 1.00 85.19 97 GLY A N 1
ATOM 751 C CA . GLY A 1 97 ? -18.198 -8.805 34.501 1.00 85.19 97 GLY A CA 1
ATOM 752 C C . GLY A 1 97 ? -19.042 -9.593 33.518 1.00 85.19 97 GLY A C 1
ATOM 753 O O . GLY A 1 97 ? -20.176 -9.979 33.784 1.00 85.19 97 GLY A O 1
ATOM 754 N N . GLY A 1 98 ? -18.477 -9.777 32.331 1.00 84.19 98 GLY A N 1
ATOM 755 C CA . GLY A 1 98 ? -19.144 -10.422 31.214 1.00 84.19 98 GLY A CA 1
ATOM 756 C C . GLY A 1 98 ? -18.335 -10.298 29.930 1.00 84.19 98 GLY A C 1
ATOM 757 O O . GLY A 1 98 ? -17.277 -9.665 29.896 1.00 84.19 98 GLY A O 1
ATOM 758 N N . ASN A 1 99 ? -18.854 -10.908 28.867 1.00 84.88 99 ASN A N 1
ATOM 759 C CA . ASN A 1 99 ? -18.234 -10.890 27.548 1.00 84.88 99 ASN A CA 1
ATOM 760 C C . ASN A 1 99 ? -18.821 -9.766 26.698 1.00 84.88 99 ASN A C 1
ATOM 762 O O . ASN A 1 99 ? -20.029 -9.550 26.682 1.00 84.88 99 ASN A O 1
ATOM 766 N N . LEU A 1 100 ? -17.958 -9.081 25.953 1.00 82.31 100 LEU A N 1
ATOM 767 C CA . LEU A 1 100 ? -18.345 -8.009 25.045 1.00 82.31 100 LEU A CA 1
ATOM 768 C C . LEU A 1 100 ? -17.901 -8.351 23.634 1.00 82.31 100 LEU A C 1
ATOM 770 O O . LEU A 1 100 ? -16.749 -8.725 23.413 1.00 82.31 100 LEU A O 1
ATOM 774 N N . THR A 1 101 ? -18.801 -8.164 22.673 1.00 84.50 101 THR A N 1
ATOM 775 C CA . THR A 1 101 ? -18.476 -8.309 21.254 1.00 84.50 101 THR A CA 1
ATOM 776 C C . THR A 1 101 ? -18.339 -6.930 20.625 1.00 84.50 101 THR A C 1
ATOM 778 O O . THR A 1 101 ? -19.269 -6.122 20.645 1.00 84.50 101 THR A O 1
ATOM 781 N N . ALA A 1 102 ? -17.169 -6.657 20.050 1.00 84.88 102 ALA A N 1
ATOM 782 C CA . ALA A 1 102 ? -16.875 -5.397 19.383 1.00 84.88 102 ALA A CA 1
ATOM 783 C C . ALA A 1 102 ? -16.683 -5.596 17.874 1.00 84.88 102 ALA A C 1
ATOM 785 O O . ALA A 1 102 ? -16.062 -6.555 17.427 1.00 84.88 102 ALA A O 1
ATOM 786 N N . THR A 1 103 ? -17.196 -4.660 17.081 1.00 84.81 103 THR A N 1
ATOM 787 C CA . THR A 1 103 ? -16.878 -4.497 15.660 1.00 84.81 103 THR A CA 1
ATOM 788 C C . THR A 1 103 ? -15.909 -3.328 15.509 1.00 84.81 103 THR A C 1
ATOM 790 O O . THR A 1 103 ? -16.231 -2.201 15.895 1.00 84.81 103 THR A O 1
ATOM 793 N N . ILE A 1 104 ? -14.736 -3.599 14.937 1.00 79.12 104 ILE A N 1
ATOM 794 C CA . ILE A 1 104 ? -13.669 -2.619 14.716 1.00 79.12 104 ILE A CA 1
ATOM 795 C C . ILE A 1 104 ? -13.656 -2.230 13.237 1.00 79.12 104 ILE A C 1
ATOM 797 O O . ILE A 1 104 ? -13.538 -3.095 12.371 1.00 79.12 104 ILE A O 1
ATOM 801 N N . TYR A 1 105 ? -13.736 -0.932 12.959 1.00 75.06 105 TYR A N 1
ATOM 802 C CA . TYR A 1 105 ? -13.525 -0.363 11.632 1.00 75.06 105 TYR A CA 1
ATOM 803 C C . TYR A 1 105 ? -12.170 0.333 11.601 1.00 75.06 105 TYR A C 1
ATOM 805 O O . TYR A 1 105 ? -11.871 1.168 12.456 1.00 75.06 105 TYR A O 1
ATOM 813 N N . TYR A 1 106 ? -11.356 0.010 10.606 1.00 71.12 106 TYR A N 1
ATOM 814 C CA . TYR A 1 106 ? -10.015 0.555 10.449 1.00 71.12 106 TYR A CA 1
ATOM 815 C C . TYR A 1 106 ? -9.718 0.831 8.980 1.00 71.12 106 TYR A C 1
ATOM 817 O O . TYR A 1 106 ? -10.296 0.198 8.095 1.00 71.12 106 TYR A O 1
ATOM 825 N N . ASP A 1 107 ? -8.810 1.772 8.743 1.00 62.31 107 ASP A N 1
ATOM 826 C CA . ASP A 1 107 ? -8.228 1.990 7.427 1.00 62.31 107 ASP A CA 1
ATOM 827 C C . ASP A 1 107 ? -6.984 1.122 7.275 1.00 62.31 107 ASP A C 1
ATOM 829 O O . ASP A 1 107 ? -6.059 1.172 8.091 1.00 62.31 107 ASP A O 1
ATOM 833 N N . ALA A 1 108 ? -6.985 0.289 6.236 1.00 61.81 108 ALA A N 1
ATOM 834 C CA . ALA A 1 108 ? -5.801 -0.424 5.795 1.00 61.81 108 ALA A CA 1
ATOM 835 C C . ALA A 1 108 ? -5.125 0.406 4.700 1.00 61.81 108 ALA A C 1
ATOM 837 O O . ALA A 1 108 ? -5.709 0.612 3.638 1.00 61.81 108 ALA A O 1
ATOM 838 N N . ASP A 1 109 ? -3.899 0.858 4.956 1.00 56.94 109 ASP A N 1
ATOM 839 C CA . ASP A 1 109 ? -3.067 1.505 3.936 1.00 56.94 109 ASP A CA 1
ATOM 840 C C . ASP A 1 109 ? -2.559 0.485 2.918 1.00 56.94 109 ASP A C 1
ATOM 842 O O . ASP A 1 109 ? -2.397 0.790 1.739 1.00 56.94 109 ASP A O 1
ATOM 846 N N . GLU A 1 110 ? -2.257 -0.727 3.389 1.00 55.84 110 GLU A N 1
ATOM 847 C CA . GLU A 1 110 ? -1.672 -1.798 2.589 1.00 55.84 110 GLU A CA 1
ATOM 848 C C . GLU A 1 110 ? -2.308 -3.124 3.031 1.00 55.84 110 GLU A C 1
ATOM 850 O O . GLU A 1 110 ? -2.254 -3.496 4.207 1.00 55.84 110 GLU A O 1
ATOM 855 N N . ALA A 1 111 ? -2.928 -3.832 2.088 1.00 50.38 111 ALA A N 1
ATOM 856 C CA . ALA A 1 111 ? -3.352 -5.218 2.245 1.00 50.38 111 ALA A CA 1
ATOM 857 C C . ALA A 1 111 ? -2.589 -6.086 1.235 1.00 50.38 111 ALA A C 1
ATOM 859 O O . ALA A 1 111 ? -2.066 -5.589 0.234 1.00 50.38 111 ALA A O 1
ATOM 860 N N . PHE A 1 112 ? -2.488 -7.381 1.523 1.00 42.12 112 PHE A N 1
ATOM 861 C CA . PHE A 1 112 ? -1.827 -8.339 0.639 1.00 42.12 112 PHE A CA 1
ATOM 862 C C . PHE A 1 112 ? -2.473 -8.303 -0.759 1.00 42.12 112 PHE A C 1
ATOM 864 O O . PHE A 1 112 ? -3.700 -8.287 -0.863 1.00 42.12 112 PHE A O 1
ATOM 871 N N . GLY A 1 113 ? -1.658 -8.201 -1.812 1.00 50.53 113 GLY A N 1
ATOM 872 C CA . GLY A 1 113 ? -2.115 -8.037 -3.197 1.00 50.53 113 GLY A CA 1
ATOM 873 C C . GLY A 1 113 ? -2.591 -6.630 -3.593 1.00 50.53 113 GLY A C 1
ATOM 874 O O . GLY A 1 113 ? -2.866 -6.393 -4.769 1.00 50.53 113 GLY A O 1
ATOM 875 N N . THR A 1 114 ? -2.687 -5.674 -2.654 1.00 59.03 114 THR A N 1
ATOM 876 C CA . THR A 1 114 ? -3.117 -4.285 -2.928 1.00 59.03 114 THR A CA 1
ATOM 877 C C . THR A 1 114 ? -2.233 -3.201 -2.304 1.00 59.03 114 THR A C 1
ATOM 879 O O . THR A 1 114 ? -2.639 -2.040 -2.239 1.00 59.03 114 THR A O 1
ATOM 882 N N . GLY A 1 115 ? -1.039 -3.563 -1.829 1.00 61.78 115 GLY A N 1
ATOM 883 C CA . GLY A 1 115 ? -0.048 -2.629 -1.289 1.00 61.78 115 GLY A CA 1
ATOM 884 C C . GLY A 1 115 ? 0.685 -1.820 -2.367 1.00 61.78 115 GLY A C 1
ATOM 885 O O . GLY A 1 115 ? 0.323 -1.826 -3.544 1.00 61.78 115 GLY A O 1
ATOM 886 N N . LYS A 1 116 ? 1.746 -1.108 -1.968 1.00 66.88 116 LYS A N 1
ATOM 887 C CA . LYS A 1 116 ? 2.592 -0.351 -2.904 1.00 66.88 116 LYS A CA 1
ATOM 888 C C . LYS A 1 116 ? 3.300 -1.296 -3.880 1.00 66.88 116 LYS A C 1
ATOM 890 O O . LYS A 1 116 ? 4.218 -2.005 -3.481 1.00 66.88 116 LYS A O 1
ATOM 895 N N . GLY A 1 117 ? 2.902 -1.250 -5.149 1.00 72.44 117 GLY A N 1
ATOM 896 C CA . GLY A 1 117 ? 3.622 -1.866 -6.262 1.00 72.44 117 GLY A CA 1
ATOM 897 C C . GLY A 1 117 ? 4.482 -0.835 -6.991 1.00 72.44 117 GLY A C 1
ATOM 898 O O . GLY A 1 117 ? 4.008 0.257 -7.310 1.00 72.44 117 GLY A O 1
ATOM 899 N N . GLU A 1 118 ? 5.748 -1.164 -7.246 1.00 79.31 118 GLU A N 1
ATOM 900 C CA . GLU A 1 118 ? 6.596 -0.384 -8.151 1.00 79.31 118 GLU A CA 1
ATOM 901 C C . GLU A 1 118 ? 6.530 -0.987 -9.553 1.00 79.31 118 GLU A C 1
ATOM 903 O O . GLU A 1 118 ? 6.788 -2.173 -9.741 1.00 79.31 118 GLU A O 1
ATOM 908 N N . TYR A 1 119 ? 6.204 -0.149 -10.537 1.00 83.44 119 TYR A N 1
ATOM 909 C CA . TYR A 1 119 ? 6.062 -0.548 -11.932 1.00 83.44 119 TYR A CA 1
ATOM 910 C C . TYR A 1 119 ? 7.079 0.177 -12.801 1.00 83.44 119 TYR A C 1
ATOM 912 O O . TYR A 1 119 ? 7.281 1.386 -12.677 1.00 83.44 119 TYR A O 1
ATOM 920 N N . TYR A 1 120 ? 7.679 -0.566 -13.725 1.00 85.62 120 TYR A N 1
ATOM 921 C CA . TYR A 1 120 ? 8.573 -0.024 -14.738 1.00 85.62 120 TYR A CA 1
ATOM 922 C C . TYR A 1 120 ? 7.861 -0.023 -16.081 1.00 85.62 120 TYR A C 1
ATOM 924 O O . TYR A 1 120 ? 7.796 -1.043 -16.761 1.00 85.62 120 TYR A O 1
ATOM 932 N N . LEU A 1 121 ? 7.318 1.133 -16.444 1.00 89.00 121 LEU A N 1
ATOM 933 C CA . LEU A 1 121 ? 6.519 1.297 -17.650 1.00 89.00 121 LEU A CA 1
ATOM 934 C C . LEU A 1 121 ? 7.389 1.854 -18.776 1.00 89.00 121 LEU A C 1
ATOM 936 O O . LEU A 1 121 ? 8.095 2.844 -18.588 1.00 89.00 121 LEU A O 1
ATOM 940 N N . GLN A 1 122 ? 7.326 1.218 -19.941 1.00 86.94 122 GLN A N 1
ATOM 941 C CA . GLN A 1 122 ? 7.916 1.728 -21.175 1.00 86.94 122 GLN A CA 1
ATOM 942 C C . GLN A 1 122 ? 6.819 2.355 -22.036 1.00 86.94 122 GLN A C 1
ATOM 944 O O . GLN A 1 122 ? 5.674 1.899 -22.021 1.00 86.94 122 GLN A O 1
ATOM 949 N N . THR A 1 123 ? 7.168 3.391 -22.796 1.00 88.19 123 THR A N 1
ATOM 950 C CA . THR A 1 123 ? 6.299 3.919 -23.850 1.00 88.19 123 THR A CA 1
ATOM 951 C C . THR A 1 123 ? 6.327 2.935 -25.013 1.00 88.19 123 THR A C 1
ATOM 953 O O . THR A 1 123 ? 7.335 2.831 -25.712 1.00 88.19 123 THR A O 1
ATOM 956 N N . VAL A 1 124 ? 5.247 2.178 -25.180 1.00 86.94 124 VAL A N 1
ATOM 957 C CA . VAL A 1 124 ? 5.135 1.117 -26.188 1.00 86.94 124 VAL A CA 1
ATOM 958 C C . VAL A 1 124 ? 4.068 1.446 -27.227 1.00 86.94 124 VAL A C 1
ATOM 960 O O . VAL A 1 124 ? 3.095 2.159 -26.945 1.00 86.94 124 VAL A O 1
ATOM 963 N N . THR A 1 125 ? 4.243 0.899 -28.429 1.00 88.88 125 THR A N 1
ATOM 964 C CA . THR A 1 125 ? 3.239 0.974 -29.497 1.00 88.88 125 THR A CA 1
ATOM 965 C C . THR A 1 125 ? 1.980 0.184 -29.119 1.00 88.88 125 THR A C 1
ATOM 967 O O . THR A 1 125 ? 2.020 -0.664 -28.227 1.00 88.88 125 THR A O 1
ATOM 970 N N . GLU A 1 126 ? 0.856 0.421 -29.804 1.00 86.62 126 GLU A N 1
ATOM 971 C CA . GLU A 1 126 ? -0.372 -0.366 -29.581 1.00 86.62 126 GLU A CA 1
ATOM 972 C C . GLU A 1 126 ? -0.148 -1.871 -29.807 1.00 86.62 126 GLU A C 1
ATOM 974 O O . GLU A 1 126 ? -0.634 -2.695 -29.040 1.00 86.62 126 GLU A O 1
ATOM 979 N N . GLY A 1 127 ? 0.645 -2.248 -30.817 1.00 85.81 127 GLY A N 1
ATOM 980 C CA . GLY A 1 127 ? 0.924 -3.656 -31.118 1.00 85.81 127 GLY A CA 1
ATOM 981 C C . GLY A 1 127 ? 1.748 -4.368 -30.040 1.00 85.81 127 GLY A C 1
ATOM 982 O O . GLY A 1 127 ? 1.573 -5.568 -29.825 1.00 85.81 127 GLY A O 1
ATOM 983 N N . ASP A 1 128 ? 2.625 -3.640 -29.349 1.00 86.00 128 ASP A N 1
ATOM 984 C CA . ASP A 1 128 ? 3.419 -4.172 -28.237 1.00 86.00 128 ASP A CA 1
ATOM 985 C C . ASP A 1 128 ? 2.614 -4.191 -26.933 1.00 86.00 128 ASP A C 1
ATOM 987 O O . ASP A 1 128 ? 2.688 -5.158 -26.170 1.00 86.00 128 ASP A O 1
ATOM 991 N N . TRP A 1 129 ? 1.786 -3.164 -26.702 1.00 89.56 129 TRP A N 1
ATOM 992 C CA . TRP A 1 129 ? 0.811 -3.144 -25.609 1.00 89.56 129 TRP A CA 1
ATOM 993 C C . TRP A 1 129 ? -0.086 -4.381 -25.657 1.00 89.56 129 TRP A C 1
ATOM 995 O O . TRP A 1 129 ? -0.254 -5.082 -24.660 1.00 89.56 129 TRP A O 1
ATOM 1005 N N . ASP A 1 130 ? -0.564 -4.715 -26.852 1.00 87.56 130 ASP A N 1
ATOM 1006 C CA . ASP A 1 130 ? -1.444 -5.845 -27.098 1.00 87.56 130 ASP A CA 1
ATOM 1007 C C . ASP A 1 130 ? -0.890 -7.204 -26.670 1.00 87.56 130 ASP A C 1
ATOM 1009 O O . ASP A 1 130 ? -1.682 -8.102 -26.369 1.00 87.56 130 ASP A O 1
ATOM 1013 N N . LYS A 1 131 ? 0.439 -7.339 -26.650 1.00 84.62 131 LYS A N 1
ATOM 1014 C CA . LYS A 1 131 ? 1.165 -8.565 -26.298 1.00 84.62 131 LYS A CA 1
ATOM 1015 C C . LYS A 1 131 ? 1.682 -8.564 -24.860 1.00 84.62 131 LYS A C 1
ATOM 1017 O O . LYS A 1 131 ? 1.948 -9.634 -24.326 1.00 84.62 131 LYS A O 1
ATOM 1022 N N . GLY A 1 132 ? 1.871 -7.388 -24.258 1.00 82.94 132 GLY A N 1
ATOM 1023 C CA . GLY A 1 132 ? 2.630 -7.231 -23.013 1.00 82.94 132 GLY A CA 1
ATOM 1024 C C . GLY A 1 132 ? 1.898 -6.544 -21.860 1.00 82.94 132 GLY A C 1
ATOM 1025 O O . GLY A 1 132 ? 2.489 -6.401 -20.790 1.00 82.94 132 GLY A O 1
ATOM 1026 N N . PHE A 1 133 ? 0.644 -6.108 -22.033 1.00 86.88 133 PHE A N 1
ATOM 1027 C CA . PHE A 1 133 ? -0.066 -5.325 -21.010 1.00 86.88 133 PHE A CA 1
ATOM 1028 C C . PHE A 1 133 ? -0.205 -6.045 -19.658 1.00 86.88 133 PHE A C 1
ATOM 1030 O O . PHE A 1 133 ? -0.192 -5.385 -18.618 1.00 86.88 133 PHE A O 1
ATOM 1037 N N . GLU A 1 134 ? -0.270 -7.380 -19.647 1.00 85.56 134 GLU A N 1
ATOM 1038 C CA . GLU A 1 134 ? -0.397 -8.197 -18.429 1.00 85.56 134 GLU A CA 1
ATOM 1039 C C . GLU A 1 134 ? 0.738 -7.954 -17.422 1.00 85.56 134 GLU A C 1
ATOM 1041 O O . GLU A 1 134 ? 0.502 -7.948 -16.212 1.00 85.56 134 GLU A O 1
ATOM 1046 N N . ALA A 1 135 ? 1.943 -7.637 -17.909 1.00 81.00 135 ALA A N 1
ATOM 1047 C CA . ALA A 1 135 ? 3.105 -7.328 -17.072 1.00 81.00 135 ALA A CA 1
ATOM 1048 C C . ALA A 1 135 ? 2.952 -6.024 -16.265 1.00 81.00 135 ALA A C 1
ATOM 1050 O O . ALA A 1 135 ? 3.706 -5.778 -15.325 1.00 81.00 135 ALA A O 1
ATOM 1051 N N . SER A 1 136 ? 1.985 -5.179 -16.629 1.00 87.06 136 SER A N 1
ATOM 1052 C CA . SER A 1 136 ? 1.654 -3.934 -15.928 1.00 87.06 136 SER A CA 1
ATOM 1053 C C . SER A 1 136 ? 0.424 -4.059 -15.026 1.00 87.06 136 SER A C 1
ATOM 1055 O O . SER A 1 136 ? -0.137 -3.048 -14.591 1.00 87.06 136 SER A O 1
ATOM 1057 N N . SER A 1 137 ? -0.028 -5.292 -14.786 1.00 86.31 137 SER A N 1
ATOM 1058 C CA . SER A 1 137 ? -1.221 -5.544 -13.996 1.00 86.31 137 SER A CA 1
ATOM 1059 C C . SER A 1 137 ? -1.023 -5.226 -12.515 1.00 86.31 137 SER A C 1
ATOM 1061 O O . SER A 1 137 ? 0.041 -5.421 -11.925 1.00 86.31 137 SER A O 1
ATOM 1063 N N . PHE A 1 138 ? -2.086 -4.739 -11.888 1.00 82.38 138 PHE A N 1
ATOM 1064 C CA . PHE A 1 138 ? -2.179 -4.567 -10.447 1.00 82.38 138 PHE A CA 1
ATOM 1065 C C . PHE A 1 138 ? -3.441 -5.245 -9.914 1.00 82.38 138 PHE A C 1
ATOM 1067 O O . PHE A 1 138 ? -4.411 -5.465 -10.647 1.00 82.38 138 PHE A O 1
ATOM 1074 N N . TRP A 1 139 ? -3.411 -5.596 -8.625 1.00 77.69 139 TRP A N 1
ATOM 1075 C CA . TRP A 1 139 ? -4.520 -6.248 -7.919 1.00 77.69 139 TRP A CA 1
ATOM 1076 C C . TRP A 1 139 ? -5.028 -7.510 -8.640 1.00 77.69 139 TRP A C 1
ATOM 1078 O O . TRP A 1 139 ? -6.234 -7.669 -8.839 1.00 77.69 139 TRP A O 1
ATOM 1088 N N . TYR A 1 140 ? -4.103 -8.385 -9.053 1.00 74.06 140 TYR A N 1
ATOM 1089 C CA . TYR A 1 140 ? -4.379 -9.645 -9.760 1.00 74.06 140 TYR A CA 1
ATOM 1090 C C . TYR A 1 140 ? -5.158 -9.466 -11.074 1.00 74.06 140 TYR A C 1
ATOM 1092 O O . TYR A 1 140 ? -6.211 -10.068 -11.281 1.00 74.06 140 TYR A O 1
ATOM 1100 N N . GLY A 1 141 ? -4.665 -8.596 -11.961 1.00 79.88 141 GLY A N 1
ATOM 1101 C CA . GLY A 1 141 ? -5.253 -8.410 -13.295 1.00 79.88 141 GLY A CA 1
ATOM 1102 C C . GLY A 1 141 ? -6.513 -7.545 -13.329 1.00 79.88 141 GLY A C 1
ATOM 1103 O O . GLY A 1 141 ? -7.157 -7.442 -14.371 1.00 79.88 141 GLY A O 1
ATOM 1104 N N . ARG A 1 142 ? -6.884 -6.905 -12.214 1.00 83.25 142 ARG A N 1
ATOM 1105 C CA . ARG A 1 142 ? -8.065 -6.027 -12.156 1.00 83.25 142 ARG A CA 1
ATOM 1106 C C . ARG A 1 142 ? -7.838 -4.671 -12.806 1.00 83.25 142 ARG A C 1
ATOM 1108 O O . ARG A 1 142 ? -8.802 -4.025 -13.211 1.00 83.25 142 ARG A O 1
ATOM 1115 N N . GLY A 1 143 ? -6.591 -4.229 -12.886 1.00 89.38 143 GLY A N 1
ATOM 1116 C CA . GLY A 1 143 ? -6.238 -3.029 -13.621 1.00 89.38 143 GLY A CA 1
ATOM 1117 C C . GLY A 1 143 ? -4.827 -3.092 -14.172 1.00 89.38 143 GLY A C 1
ATOM 1118 O O . GLY A 1 143 ? -4.039 -3.948 -13.778 1.00 89.38 143 GLY A O 1
ATOM 1119 N N . PHE A 1 144 ? -4.530 -2.188 -15.100 1.00 91.81 144 PHE A N 1
ATOM 1120 C CA . PHE A 1 144 ? -3.263 -2.137 -15.826 1.00 91.81 144 PHE A CA 1
ATOM 1121 C C . PHE A 1 144 ? -2.767 -0.697 -15.927 1.00 91.81 144 PHE A C 1
ATOM 1123 O O . PHE A 1 144 ? -3.567 0.245 -15.974 1.00 91.81 144 PHE A O 1
ATOM 1130 N N . LEU A 1 145 ? -1.448 -0.525 -15.957 1.00 92.94 145 LEU A N 1
ATOM 1131 C CA . LEU A 1 145 ? -0.799 0.778 -16.070 1.00 92.94 145 LEU A CA 1
ATOM 1132 C C . LEU A 1 145 ? -0.044 0.889 -17.394 1.00 92.94 145 LEU A C 1
ATOM 1134 O O . LEU A 1 145 ? 0.738 0.016 -17.748 1.00 92.94 145 LEU A O 1
ATOM 1138 N N . ARG A 1 146 ? -0.199 2.006 -18.103 1.00 94.25 146 ARG A N 1
ATOM 1139 C CA . ARG A 1 146 ? 0.549 2.276 -19.337 1.00 94.25 146 ARG A CA 1
ATOM 1140 C C . ARG A 1 146 ? 1.208 3.641 -19.272 1.00 94.25 146 ARG A C 1
ATOM 1142 O O . ARG A 1 146 ? 0.532 4.626 -18.994 1.00 94.25 146 ARG A O 1
ATOM 1149 N N . ALA A 1 147 ? 2.498 3.718 -19.582 1.00 93.56 147 ALA A N 1
ATOM 1150 C CA . ALA A 1 147 ? 3.112 4.992 -19.943 1.00 93.56 147 ALA A CA 1
ATOM 1151 C C . ALA A 1 147 ? 2.681 5.326 -21.377 1.00 93.56 147 ALA A C 1
ATOM 1153 O O . ALA A 1 147 ? 3.092 4.650 -22.318 1.00 93.56 147 ALA A O 1
ATOM 1154 N N . VAL A 1 148 ? 1.792 6.308 -21.526 1.00 93.25 148 VAL A N 1
ATOM 1155 C CA . VAL A 1 148 ? 1.239 6.715 -22.826 1.00 93.25 148 VAL A CA 1
ATOM 1156 C C . VAL A 1 148 ? 2.286 7.515 -23.592 1.00 93.25 148 VAL A C 1
ATOM 1158 O O . VAL A 1 148 ? 2.629 7.175 -24.719 1.00 93.25 148 VAL A O 1
ATOM 1161 N N . ASP A 1 149 ? 2.829 8.543 -22.950 1.00 92.62 149 ASP A N 1
ATOM 1162 C CA . ASP A 1 149 ? 3.860 9.412 -23.497 1.00 92.62 149 ASP A CA 1
ATOM 1163 C C . ASP A 1 149 ? 4.622 10.123 -22.375 1.00 92.62 149 ASP A C 1
ATOM 1165 O O . ASP A 1 149 ? 4.141 10.264 -21.245 1.00 92.62 149 ASP A O 1
ATOM 1169 N N . ILE A 1 150 ? 5.835 10.561 -22.707 1.00 91.88 150 ILE A N 1
ATOM 1170 C CA . ILE A 1 150 ? 6.620 11.496 -21.907 1.00 91.88 150 ILE A CA 1
ATOM 1171 C C . ILE A 1 150 ? 6.644 12.797 -22.700 1.00 91.88 150 ILE A C 1
ATOM 1173 O O . ILE A 1 150 ? 7.135 12.828 -23.827 1.00 91.88 150 ILE A O 1
ATOM 1177 N N . THR A 1 151 ? 6.065 13.849 -22.139 1.00 89.12 151 THR A N 1
ATOM 1178 C CA . THR A 1 151 ? 5.993 15.158 -22.785 1.00 89.12 151 THR A CA 1
ATOM 1179 C C . THR A 1 151 ? 7.333 15.883 -22.684 1.00 89.12 151 THR A C 1
ATOM 1181 O O . THR A 1 151 ? 8.139 15.622 -21.789 1.00 89.12 151 THR A O 1
ATOM 1184 N N . GLU A 1 152 ? 7.573 16.832 -23.591 1.00 84.69 152 GLU A N 1
ATOM 1185 C CA . GLU A 1 152 ? 8.833 17.592 -23.663 1.00 84.69 152 GLU A CA 1
ATOM 1186 C C . GLU A 1 152 ? 9.155 18.370 -22.375 1.00 84.69 152 GLU A C 1
ATOM 1188 O O . GLU A 1 152 ? 10.319 18.610 -22.066 1.00 84.69 152 GLU A O 1
ATOM 1193 N N . ASP A 1 153 ? 8.140 18.720 -21.580 1.00 87.62 153 ASP A N 1
ATOM 1194 C CA . ASP A 1 153 ? 8.288 19.386 -20.281 1.00 87.62 153 ASP A CA 1
ATOM 1195 C C . ASP A 1 153 ? 8.625 18.425 -19.120 1.00 87.62 153 ASP A C 1
ATOM 1197 O O . ASP A 1 153 ? 8.590 18.825 -17.952 1.00 87.62 153 ASP A O 1
ATOM 1201 N N . GLY A 1 154 ? 8.945 17.162 -19.425 1.00 86.75 154 GLY A N 1
ATOM 1202 C CA . GLY A 1 154 ? 9.385 16.161 -18.454 1.00 86.75 154 GLY A CA 1
ATOM 1203 C C . GLY A 1 154 ? 8.259 15.575 -17.599 1.00 86.75 154 GLY A C 1
ATOM 1204 O O . GLY A 1 154 ? 8.515 15.089 -16.495 1.00 86.75 154 GLY A O 1
ATOM 1205 N N . ARG A 1 155 ? 7.006 15.629 -18.069 1.00 93.25 155 ARG A N 1
ATOM 1206 C CA . ARG A 1 155 ? 5.880 14.928 -17.434 1.00 93.25 155 ARG A CA 1
ATOM 1207 C C . ARG A 1 155 ? 5.652 13.580 -18.103 1.00 93.25 155 ARG A C 1
ATOM 1209 O O . ARG A 1 155 ? 5.774 13.448 -19.314 1.00 93.25 155 ARG A O 1
ATOM 1216 N N . ALA A 1 156 ? 5.257 12.584 -17.318 1.00 94.94 156 ALA A N 1
ATOM 1217 C CA . ALA A 1 156 ? 4.761 11.323 -17.858 1.00 94.94 156 ALA A CA 1
ATOM 1218 C C . ALA A 1 156 ? 3.232 11.302 -17.797 1.00 94.94 156 ALA A C 1
ATOM 1220 O O . ALA A 1 156 ? 2.641 11.550 -16.738 1.00 94.94 156 ALA A O 1
ATOM 1221 N N . ARG A 1 157 ? 2.595 10.967 -18.920 1.00 95.44 157 ARG A N 1
ATOM 1222 C CA . ARG A 1 157 ? 1.176 10.620 -18.969 1.00 95.44 157 ARG A CA 1
ATOM 1223 C C . ARG A 1 157 ? 1.033 9.126 -18.722 1.00 95.44 157 ARG A C 1
ATOM 1225 O O . ARG A 1 157 ? 1.454 8.304 -19.534 1.00 95.44 157 ARG A O 1
ATOM 1232 N N . ILE A 1 158 ? 0.429 8.776 -17.596 1.00 95.69 158 ILE A N 1
ATOM 1233 C CA . ILE A 1 158 ? 0.199 7.392 -17.187 1.00 95.69 158 ILE A CA 1
ATOM 1234 C C . ILE A 1 158 ? -1.297 7.105 -17.297 1.00 95.69 158 ILE A C 1
ATOM 1236 O O . ILE A 1 158 ? -2.114 7.759 -16.647 1.00 95.69 158 ILE A O 1
ATOM 1240 N N . GLY A 1 159 ? -1.651 6.128 -18.123 1.00 95.19 159 GLY A N 1
ATOM 1241 C CA . GLY A 1 159 ? -3.011 5.632 -18.268 1.00 95.19 159 GLY A CA 1
ATOM 1242 C C . GLY A 1 159 ? -3.282 4.473 -17.319 1.00 95.19 159 GLY A C 1
ATOM 1243 O O . GLY A 1 159 ? -2.493 3.534 -17.231 1.00 95.19 159 GLY A O 1
ATOM 1244 N N . LEU A 1 160 ? -4.410 4.545 -16.621 1.00 94.69 160 LEU A N 1
ATOM 1245 C CA . LEU A 1 160 ? -4.974 3.480 -15.807 1.00 94.69 160 LEU A CA 1
ATOM 1246 C C . LEU A 1 160 ? -6.104 2.819 -16.583 1.00 94.69 160 LEU A C 1
ATOM 1248 O O . LEU A 1 160 ? -7.038 3.499 -17.010 1.00 94.69 160 LEU A O 1
ATOM 1252 N N . TYR A 1 161 ? -6.039 1.503 -16.716 1.00 93.75 161 TYR A N 1
ATOM 1253 C CA . TYR A 1 161 ? -6.964 0.708 -17.512 1.00 93.75 161 TYR A CA 1
ATOM 1254 C C . TYR A 1 161 ? -7.669 -0.329 -16.638 1.00 93.75 161 TYR A C 1
ATOM 1256 O O . TYR A 1 161 ? -7.035 -0.932 -15.778 1.00 93.75 161 TYR A O 1
ATOM 1264 N N . THR A 1 162 ? -8.962 -0.565 -16.863 1.00 91.38 162 THR A N 1
ATOM 1265 C CA . THR A 1 162 ? -9.752 -1.643 -16.215 1.00 91.38 162 THR A CA 1
ATOM 1266 C C . THR A 1 162 ? -9.779 -2.934 -17.036 1.00 91.38 162 THR A C 1
ATOM 1268 O O . THR A 1 162 ? -10.326 -3.945 -16.613 1.00 91.38 162 THR A O 1
ATOM 1271 N N . GLY A 1 163 ? -9.192 -2.898 -18.228 1.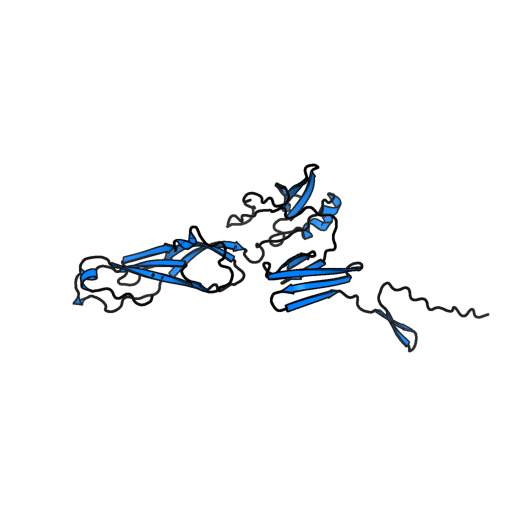00 89.56 163 GLY A N 1
ATOM 1272 C CA . GLY A 1 163 ? -9.011 -4.015 -19.143 1.00 89.56 163 GLY A CA 1
ATOM 1273 C C . GLY A 1 163 ? -8.142 -3.558 -20.310 1.00 89.56 163 GLY A C 1
ATOM 1274 O O . GLY A 1 163 ? -7.936 -2.357 -20.473 1.00 89.56 163 GLY A O 1
ATOM 1275 N N . LYS A 1 164 ? -7.667 -4.491 -21.140 1.00 88.38 164 LYS A N 1
ATOM 1276 C CA . LYS A 1 164 ? -6.709 -4.234 -22.234 1.00 88.38 164 LYS A CA 1
ATOM 1277 C C . LYS A 1 164 ? -6.980 -2.944 -23.033 1.00 88.38 164 LYS A C 1
ATOM 1279 O O . LYS A 1 164 ? -6.067 -2.151 -23.240 1.00 88.38 164 LYS A O 1
ATOM 1284 N N . ASN A 1 165 ? -8.243 -2.717 -23.408 1.00 89.56 165 ASN A N 1
ATOM 1285 C CA . ASN A 1 165 ? -8.675 -1.581 -24.235 1.00 89.56 165 ASN A CA 1
ATOM 1286 C C . ASN A 1 165 ? -9.573 -0.575 -23.492 1.00 89.56 165 ASN A C 1
ATOM 1288 O O . ASN A 1 165 ? -10.164 0.298 -24.120 1.00 89.56 165 ASN A O 1
ATOM 1292 N N . ASN A 1 166 ? -9.729 -0.702 -22.170 1.00 91.50 166 ASN A N 1
ATOM 1293 C CA . ASN A 1 166 ? -10.645 0.139 -21.400 1.00 91.50 166 ASN A CA 1
ATOM 1294 C C . ASN A 1 166 ? -9.870 1.141 -20.542 1.00 91.50 166 ASN A C 1
ATOM 1296 O O . ASN A 1 166 ? -9.539 0.856 -19.387 1.00 91.50 166 ASN A O 1
ATOM 1300 N N . LEU A 1 167 ? -9.555 2.300 -21.125 1.00 93.62 167 LEU A N 1
ATOM 1301 C CA . LEU A 1 167 ? -8.924 3.403 -20.407 1.00 93.62 167 LEU A CA 1
ATOM 1302 C C . LEU A 1 167 ? -9.913 3.982 -19.392 1.00 93.62 167 LEU A C 1
ATOM 1304 O O . LEU A 1 167 ? -10.934 4.560 -19.754 1.00 93.62 167 LEU A O 1
ATOM 1308 N N . PHE A 1 168 ? -9.568 3.882 -18.115 1.00 93.06 168 PHE A N 1
ATOM 1309 C CA . PHE A 1 168 ? -10.358 4.443 -17.030 1.00 93.06 168 PHE A CA 1
ATOM 1310 C C . PHE A 1 168 ? -9.982 5.897 -16.742 1.00 93.06 168 PHE A C 1
ATOM 1312 O O . PHE A 1 168 ? -10.854 6.756 -16.613 1.00 93.06 168 PHE A O 1
ATOM 1319 N N . ARG A 1 169 ? -8.682 6.190 -16.616 1.00 94.12 169 ARG A N 1
ATOM 1320 C CA . ARG A 1 169 ? -8.206 7.537 -16.278 1.00 94.12 169 ARG A CA 1
ATOM 1321 C C . ARG A 1 169 ? -6.762 7.749 -16.707 1.00 94.12 169 ARG A C 1
ATOM 1323 O O . ARG A 1 169 ? -5.952 6.844 -16.576 1.00 94.12 169 ARG A O 1
ATOM 1330 N N . ASN A 1 170 ? -6.425 8.969 -17.115 1.00 94.75 170 ASN A N 1
ATOM 1331 C CA . ASN A 1 170 ? -5.039 9.411 -17.259 1.00 94.75 170 ASN A CA 1
ATOM 1332 C C . ASN A 1 170 ? -4.615 10.274 -16.067 1.00 94.75 170 ASN A C 1
ATOM 1334 O O . ASN A 1 170 ? -5.393 11.095 -15.569 1.00 94.75 170 ASN A O 1
ATOM 1338 N N . VAL A 1 171 ? -3.362 10.124 -15.649 1.00 95.75 171 VAL A N 1
ATOM 1339 C CA . VAL A 1 171 ? -2.676 11.040 -14.736 1.00 95.75 171 VAL A CA 1
ATOM 1340 C C . VAL A 1 171 ? -1.440 11.597 -15.429 1.00 95.75 171 VAL A C 1
ATOM 1342 O O . VAL A 1 171 ? -0.700 10.859 -16.070 1.00 95.75 171 VAL A O 1
ATOM 1345 N N . ASN A 1 172 ? -1.225 12.904 -15.311 1.00 95.62 172 ASN A N 1
ATOM 1346 C CA . ASN A 1 172 ? -0.019 13.564 -15.799 1.00 95.62 172 ASN A CA 1
ATOM 1347 C C . ASN A 1 172 ? 0.795 13.964 -14.574 1.00 95.62 172 ASN A C 1
ATOM 1349 O O . ASN A 1 172 ? 0.311 14.765 -13.777 1.00 95.62 172 ASN A O 1
ATOM 1353 N N . LEU A 1 173 ? 1.981 13.387 -14.406 1.00 96.50 173 LEU A N 1
ATOM 1354 C CA . LEU A 1 173 ? 2.799 13.565 -13.207 1.00 96.50 173 LEU A CA 1
ATOM 1355 C C . LEU A 1 173 ? 4.213 13.998 -13.589 1.00 96.50 173 LEU A C 1
ATOM 1357 O O . LEU A 1 173 ? 4.762 13.527 -14.587 1.00 96.50 173 LEU A O 1
ATOM 1361 N N . LYS A 1 174 ? 4.808 14.876 -12.781 1.00 95.88 174 LYS A N 1
ATOM 1362 C CA . LYS A 1 174 ? 6.256 15.126 -12.760 1.00 95.88 174 LYS A CA 1
ATOM 1363 C C . 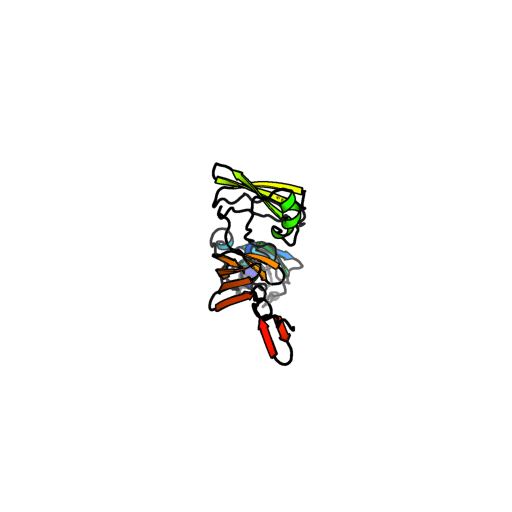LYS A 1 174 ? 6.960 14.131 -11.844 1.00 95.88 174 LYS A C 1
ATOM 1365 O O . LYS A 1 174 ? 6.332 13.505 -10.992 1.00 95.88 174 LYS A O 1
ATOM 1370 N N . GLU A 1 175 ? 8.273 13.984 -12.000 1.00 94.25 175 GLU A N 1
ATOM 1371 C CA . GLU A 1 175 ? 9.059 13.170 -11.069 1.00 94.25 175 GLU A CA 1
ATOM 1372 C C . GLU A 1 175 ? 8.847 13.618 -9.615 1.00 94.25 175 GLU A C 1
ATOM 1374 O O . GLU A 1 175 ? 8.852 14.806 -9.295 1.00 94.25 175 GLU A O 1
ATOM 1379 N N . GLY A 1 176 ? 8.632 12.649 -8.728 1.00 92.19 176 GLY A N 1
ATOM 1380 C CA . GLY A 1 176 ? 8.299 12.858 -7.322 1.00 92.19 176 GLY A CA 1
ATOM 1381 C C . GLY A 1 176 ? 6.820 13.154 -7.045 1.00 92.19 176 GLY A C 1
ATOM 1382 O O . GLY A 1 176 ? 6.392 13.001 -5.898 1.00 92.19 176 GLY A O 1
ATOM 1383 N N . GLU A 1 177 ? 6.028 13.518 -8.056 1.00 94.44 177 GLU A N 1
ATOM 1384 C CA . GLU A 1 177 ? 4.621 13.887 -7.903 1.00 94.44 177 GLU A CA 1
ATOM 1385 C C . GLU A 1 177 ? 3.732 12.655 -7.689 1.00 94.44 177 GLU A C 1
ATOM 1387 O O . GLU A 1 177 ? 3.932 11.593 -8.283 1.00 94.44 177 GLU A O 1
ATOM 1392 N N . THR A 1 178 ? 2.735 12.803 -6.815 1.00 92.88 178 THR A N 1
ATOM 1393 C CA . THR A 1 178 ? 1.738 11.771 -6.509 1.00 92.88 178 THR A CA 1
ATOM 1394 C C . THR A 1 178 ? 0.358 12.284 -6.889 1.00 92.88 178 THR A C 1
ATOM 1396 O O . THR A 1 178 ? 0.002 13.414 -6.558 1.00 92.88 178 THR A O 1
ATOM 1399 N N . SER A 1 179 ? -0.432 11.457 -7.566 1.00 93.38 179 SER A N 1
ATOM 1400 C CA . SER A 1 179 ? -1.804 11.794 -7.917 1.00 93.38 179 SER A CA 1
ATOM 1401 C C . SER A 1 179 ? -2.674 11.975 -6.669 1.00 93.38 179 SER A C 1
ATOM 1403 O O . SER A 1 179 ? -2.417 11.412 -5.599 1.00 93.38 179 SER A O 1
ATOM 1405 N N . GLY A 1 180 ? -3.795 12.679 -6.833 1.00 88.00 180 GLY A N 1
ATOM 1406 C CA . GLY A 1 180 ? -4.895 12.580 -5.875 1.00 88.00 180 GLY A CA 1
ATOM 1407 C C . GLY A 1 180 ? -5.407 11.140 -5.750 1.00 88.00 180 GLY A C 1
ATOM 1408 O O . GLY A 1 180 ? -5.084 10.282 -6.576 1.00 88.00 180 GLY A O 1
ATOM 1409 N N . LEU A 1 181 ? -6.217 10.884 -4.723 1.00 86.69 181 LEU A N 1
ATOM 1410 C CA . LEU A 1 181 ? -6.876 9.594 -4.527 1.00 86.69 181 LEU A CA 1
ATOM 1411 C C . LEU A 1 181 ? -7.819 9.291 -5.702 1.00 86.69 181 LEU A C 1
ATOM 1413 O O . LEU A 1 181 ? -8.697 10.090 -6.037 1.00 86.69 181 LEU A O 1
ATOM 1417 N N . ILE A 1 182 ? -7.631 8.136 -6.334 1.00 87.88 182 ILE A N 1
ATOM 1418 C CA . ILE A 1 182 ? -8.425 7.652 -7.463 1.00 87.88 182 ILE A CA 1
ATOM 1419 C C . ILE A 1 182 ? -9.234 6.455 -6.981 1.00 87.88 182 ILE A C 1
ATOM 1421 O O . ILE A 1 182 ? -8.665 5.431 -6.623 1.00 87.88 182 ILE A O 1
ATOM 1425 N N . TYR A 1 183 ? -10.560 6.564 -6.992 1.00 86.00 183 TYR A N 1
ATOM 1426 C CA . TYR A 1 183 ? -11.428 5.426 -6.700 1.00 86.00 183 TYR A CA 1
ATOM 1427 C C . TYR A 1 183 ? -11.563 4.551 -7.938 1.00 86.00 183 TYR A C 1
ATOM 1429 O O . TYR A 1 183 ? -12.148 4.973 -8.936 1.00 86.00 183 TYR A O 1
ATOM 1437 N N . PHE A 1 184 ? -11.002 3.350 -7.876 1.00 84.25 184 PHE A N 1
ATOM 1438 C CA . PHE A 1 184 ? -11.008 2.417 -8.990 1.00 84.25 184 PHE A CA 1
ATOM 1439 C C . PHE A 1 184 ? -12.275 1.540 -8.948 1.00 84.25 184 PHE A C 1
ATOM 1441 O O . PHE A 1 184 ? -12.669 1.080 -7.869 1.00 84.25 184 PHE A O 1
ATOM 1448 N N . PRO A 1 185 ? -12.958 1.328 -10.086 1.00 80.50 185 PRO A N 1
ATOM 1449 C CA . PRO A 1 185 ? -14.213 0.582 -10.122 1.00 80.50 185 PRO A CA 1
ATOM 1450 C C . PRO A 1 185 ? -14.003 -0.919 -9.847 1.00 80.50 185 PRO A C 1
ATOM 1452 O O . PRO A 1 185 ? -12.907 -1.449 -10.008 1.00 80.50 185 PRO A O 1
ATOM 1455 N N . GLY A 1 186 ? -15.071 -1.620 -9.446 1.00 70.25 186 GLY A N 1
ATOM 1456 C CA . GLY A 1 186 ? -15.062 -3.086 -9.286 1.00 70.25 186 GLY A CA 1
ATOM 1457 C C . GLY A 1 186 ? -14.798 -3.616 -7.868 1.00 70.25 186 GLY A C 1
ATOM 1458 O O . GLY A 1 186 ? -14.649 -4.826 -7.688 1.00 70.25 186 GLY A O 1
ATOM 1459 N N . PHE A 1 187 ? -14.778 -2.746 -6.853 1.00 62.69 187 PHE A N 1
ATOM 1460 C CA . PHE A 1 187 ? -14.701 -3.140 -5.442 1.00 62.69 187 PHE A CA 1
ATOM 1461 C C . PHE A 1 187 ? -15.934 -2.671 -4.667 1.00 62.69 187 PHE A C 1
ATOM 1463 O O . PHE A 1 187 ? -16.294 -1.496 -4.720 1.00 62.69 187 PHE A O 1
ATOM 1470 N N . TYR A 1 188 ? -16.540 -3.579 -3.891 1.00 44.50 188 TYR A N 1
ATOM 1471 C CA . TYR A 1 188 ? -17.633 -3.252 -2.962 1.00 44.50 188 TYR A CA 1
ATOM 1472 C C . TYR A 1 188 ? -17.191 -2.240 -1.888 1.00 44.50 188 TYR A C 1
ATOM 1474 O O . TYR A 1 188 ? -17.981 -1.400 -1.461 1.00 44.50 188 TYR A O 1
ATOM 1482 N N . CYS A 1 189 ? -15.905 -2.249 -1.525 1.00 53.72 189 CYS A N 1
ATOM 1483 C CA . CYS A 1 189 ? -15.269 -1.272 -0.645 1.00 53.72 189 CYS A CA 1
ATOM 1484 C C . CYS A 1 189 ? -14.398 -0.324 -1.477 1.00 53.72 189 CYS A C 1
ATOM 1486 O O . CYS A 1 189 ? -13.195 -0.541 -1.530 1.00 53.72 189 CYS A O 1
ATOM 1488 N N . ARG A 1 190 ? -15.005 0.656 -2.173 1.00 60.62 190 ARG A N 1
ATOM 1489 C CA . ARG A 1 190 ? -14.371 1.776 -2.920 1.00 60.62 190 ARG A CA 1
ATOM 1490 C C . ARG A 1 190 ? -12.833 1.826 -2.808 1.00 60.62 190 ARG A C 1
ATOM 1492 O O . ARG A 1 190 ? -12.300 2.611 -2.024 1.00 60.62 190 ARG A O 1
ATOM 1499 N N . ALA A 1 191 ? -12.132 0.988 -3.575 1.00 69.19 191 ALA A N 1
ATOM 1500 C CA . ALA A 1 191 ? -10.685 0.864 -3.462 1.00 69.19 191 ALA A CA 1
ATOM 1501 C C . ALA A 1 191 ? -10.042 2.131 -4.031 1.00 69.19 191 ALA A C 1
ATOM 1503 O O . ALA A 1 191 ? -10.200 2.451 -5.212 1.00 69.19 191 ALA A O 1
ATOM 1504 N N . GLY A 1 192 ? -9.382 2.892 -3.164 1.00 80.06 192 GLY A N 1
ATOM 1505 C CA . GLY A 1 192 ? -8.618 4.065 -3.551 1.00 80.06 192 GLY A CA 1
ATOM 1506 C C . GLY A 1 192 ? -7.201 3.662 -3.938 1.00 80.06 192 GLY A C 1
ATOM 1507 O O . GLY A 1 192 ? -6.572 2.881 -3.232 1.00 80.06 192 GLY A O 1
ATOM 1508 N N . LEU A 1 193 ? -6.687 4.213 -5.031 1.00 84.19 193 LEU A N 1
ATOM 1509 C CA . LEU A 1 193 ? -5.277 4.125 -5.392 1.00 84.19 193 LEU A CA 1
ATOM 1510 C C . LEU A 1 193 ? -4.695 5.520 -5.605 1.00 84.19 193 LEU A C 1
ATOM 1512 O O . LEU A 1 193 ? -5.405 6.468 -5.948 1.00 84.19 193 LEU A O 1
ATOM 1516 N N . GLN A 1 194 ? -3.385 5.634 -5.428 1.00 89.69 194 GLN A N 1
ATOM 1517 C CA . GLN A 1 194 ? -2.609 6.800 -5.827 1.00 89.69 194 GLN A CA 1
ATOM 1518 C C . GLN A 1 194 ? -1.451 6.333 -6.697 1.00 89.69 194 GLN A C 1
ATOM 1520 O O . GLN A 1 194 ? -0.823 5.316 -6.411 1.00 89.69 194 GLN A O 1
ATOM 1525 N N . VAL A 1 195 ? -1.162 7.089 -7.749 1.00 92.00 195 VAL A N 1
ATOM 1526 C CA . VAL A 1 195 ? -0.036 6.827 -8.643 1.00 92.00 195 VAL A CA 1
ATOM 1527 C C . VAL A 1 195 ? 1.039 7.857 -8.349 1.00 92.00 195 VAL A C 1
ATOM 1529 O O . VAL A 1 195 ? 0.756 9.053 -8.339 1.00 92.00 195 VAL A O 1
ATOM 1532 N N . LYS A 1 196 ? 2.269 7.406 -8.112 1.00 92.94 196 LYS A N 1
ATOM 1533 C CA . LYS A 1 196 ? 3.431 8.279 -7.948 1.00 92.94 196 LYS A CA 1
ATOM 1534 C C . LYS A 1 196 ? 4.410 8.039 -9.084 1.00 92.94 196 LYS A C 1
ATOM 1536 O O . LYS A 1 196 ? 4.807 6.898 -9.314 1.00 92.94 196 LYS A O 1
ATOM 1541 N N . LEU A 1 197 ? 4.842 9.107 -9.750 1.00 93.56 197 LEU A N 1
ATOM 1542 C CA . LEU A 1 197 ? 5.953 9.009 -10.687 1.00 93.56 197 LEU A CA 1
ATOM 1543 C C . LEU A 1 197 ? 7.258 9.115 -9.904 1.00 93.56 197 LEU A C 1
ATOM 1545 O O . LEU A 1 197 ? 7.623 10.185 -9.431 1.00 93.56 197 LEU A O 1
ATOM 1549 N N . ASN A 1 198 ? 7.960 7.997 -9.734 1.00 90.06 198 ASN A N 1
ATOM 1550 C CA . ASN A 1 198 ? 9.216 8.000 -8.989 1.00 90.06 198 ASN A CA 1
ATOM 1551 C C . ASN A 1 198 ? 10.340 8.674 -9.783 1.00 90.06 198 ASN A C 1
ATOM 1553 O O . ASN A 1 198 ? 10.959 9.601 -9.267 1.00 90.06 198 ASN A O 1
ATOM 1557 N N . LYS A 1 199 ? 10.599 8.199 -11.007 1.00 89.62 199 LYS A N 1
ATOM 1558 C CA . LYS A 1 199 ? 11.638 8.702 -11.917 1.00 89.62 199 LYS A CA 1
ATOM 1559 C C . LYS A 1 199 ? 11.299 8.375 -13.371 1.00 89.62 199 LYS A C 1
ATOM 1561 O O . LYS A 1 199 ? 10.634 7.373 -13.632 1.00 89.62 199 LYS A O 1
ATOM 1566 N N . ILE A 1 200 ? 11.835 9.166 -14.289 1.00 89.31 200 ILE A N 1
ATOM 1567 C CA . ILE A 1 200 ? 11.934 8.919 -15.721 1.00 89.31 200 ILE A CA 1
ATOM 1568 C C . ILE A 1 200 ? 13.399 8.587 -15.996 1.00 89.31 200 ILE A C 1
ATOM 1570 O O . ILE A 1 200 ? 14.301 9.387 -15.766 1.00 89.31 200 ILE A O 1
ATOM 1574 N N . VAL A 1 201 ? 13.654 7.366 -16.448 1.00 84.81 201 VAL A N 1
ATOM 1575 C CA . VAL A 1 201 ? 15.016 6.881 -16.689 1.00 84.81 201 VAL A CA 1
ATOM 1576 C C . VAL A 1 201 ? 15.087 6.179 -18.037 1.00 84.81 201 VAL A C 1
ATOM 1578 O O . VAL A 1 201 ? 14.070 5.715 -18.556 1.00 84.81 201 VAL A O 1
ATOM 1581 N N . GLY A 1 202 ? 16.294 6.078 -18.591 1.00 81.56 202 GLY A N 1
ATOM 1582 C CA . GLY A 1 202 ? 16.534 5.281 -19.790 1.00 81.56 202 GLY A CA 1
ATOM 1583 C C . GLY A 1 202 ? 16.345 3.772 -19.558 1.00 81.56 202 GLY A C 1
ATOM 1584 O O . GLY A 1 202 ? 16.091 3.328 -18.431 1.00 81.56 202 GLY A O 1
ATOM 1585 N N . PRO A 1 203 ? 16.476 2.959 -20.620 1.00 78.06 203 PRO A N 1
ATOM 1586 C CA . PRO A 1 203 ? 16.472 1.507 -20.505 1.00 78.06 203 PRO A CA 1
ATOM 1587 C C . PRO A 1 203 ? 17.566 1.026 -19.542 1.00 78.06 203 PRO A C 1
ATOM 1589 O O . PRO A 1 203 ? 18.739 1.367 -19.684 1.00 78.06 203 PRO A O 1
ATOM 1592 N N . GLU A 1 204 ? 17.181 0.212 -18.563 1.00 80.38 204 GLU A N 1
ATOM 1593 C CA . GLU A 1 204 ? 18.076 -0.355 -17.552 1.00 80.38 204 GLU A CA 1
ATOM 1594 C C . GLU A 1 204 ? 17.875 -1.868 -17.460 1.00 80.38 204 GLU A C 1
ATOM 1596 O O . GLU A 1 204 ? 16.828 -2.393 -17.840 1.00 80.38 204 GLU A O 1
ATOM 1601 N N . LYS A 1 205 ? 18.866 -2.578 -16.908 1.00 85.06 205 LYS A N 1
ATOM 1602 C CA . LYS A 1 205 ? 18.756 -4.019 -16.650 1.00 85.06 205 LYS A CA 1
ATOM 1603 C C . LYS A 1 205 ? 17.635 -4.289 -15.644 1.00 85.06 205 LYS A C 1
ATOM 1605 O O . LYS A 1 205 ? 17.606 -3.683 -14.571 1.00 85.06 205 LYS A O 1
ATOM 1610 N N . GLN A 1 206 ? 16.761 -5.231 -15.980 1.00 86.06 206 GLN A N 1
ATOM 1611 C CA . GLN A 1 206 ? 15.653 -5.670 -15.133 1.00 86.06 206 GLN A CA 1
ATOM 1612 C C . GLN A 1 206 ? 15.740 -7.175 -14.894 1.00 86.06 206 GLN A C 1
ATOM 1614 O O . GLN A 1 206 ? 16.355 -7.898 -15.676 1.00 86.06 206 GLN A O 1
ATOM 1619 N N . ALA A 1 207 ? 15.109 -7.640 -13.824 1.00 85.69 207 ALA A N 1
ATOM 1620 C CA . ALA A 1 207 ? 14.909 -9.057 -13.566 1.00 85.69 207 ALA A CA 1
ATOM 1621 C C . ALA A 1 207 ? 13.453 -9.311 -13.186 1.00 85.69 207 ALA A C 1
ATOM 1623 O O . ALA A 1 207 ? 12.840 -8.480 -12.518 1.00 85.69 207 ALA A O 1
ATOM 1624 N N . ARG A 1 208 ? 12.916 -10.457 -13.604 1.00 84.81 208 ARG A N 1
ATOM 1625 C CA . ARG A 1 208 ? 11.595 -10.928 -13.192 1.00 84.81 208 ARG A CA 1
ATOM 1626 C C . ARG A 1 208 ? 11.759 -11.869 -12.007 1.00 84.81 208 ARG A C 1
ATOM 1628 O O . ARG A 1 208 ? 12.529 -12.823 -12.095 1.00 84.81 208 ARG A O 1
ATOM 1635 N N . LEU A 1 209 ? 11.072 -11.579 -10.911 1.00 79.75 209 LEU A N 1
ATOM 1636 C CA . LEU A 1 209 ? 11.055 -12.392 -9.700 1.00 79.75 209 LEU A CA 1
ATOM 1637 C C . LEU A 1 209 ? 9.642 -12.906 -9.464 1.00 79.75 209 LEU A C 1
ATOM 1639 O O . LEU A 1 209 ? 8.698 -12.139 -9.598 1.00 79.75 209 LEU A O 1
ATOM 1643 N N . GLU A 1 210 ? 9.512 -14.166 -9.073 1.00 73.69 210 GLU A N 1
ATOM 1644 C CA . GLU A 1 210 ? 8.267 -14.697 -8.525 1.00 73.69 210 GLU A CA 1
ATOM 1645 C C . GLU A 1 210 ? 8.395 -14.732 -7.001 1.00 73.69 210 GLU A C 1
ATOM 1647 O O . GLU A 1 210 ? 9.322 -15.344 -6.463 1.00 73.69 210 GLU A O 1
ATOM 1652 N N . ILE A 1 211 ? 7.518 -14.016 -6.301 1.00 67.81 211 ILE A N 1
ATOM 1653 C CA . ILE A 1 211 ? 7.501 -13.943 -4.837 1.00 67.81 211 ILE A CA 1
ATOM 1654 C C . ILE A 1 211 ? 6.084 -14.276 -4.390 1.00 67.81 211 ILE A C 1
ATOM 1656 O O . ILE A 1 211 ? 5.153 -13.550 -4.718 1.00 67.81 211 ILE A O 1
ATOM 1660 N N . ASP A 1 212 ? 5.927 -15.380 -3.659 1.00 60.69 212 ASP A N 1
ATOM 1661 C CA . ASP A 1 212 ? 4.635 -15.855 -3.144 1.00 60.69 212 ASP A CA 1
ATOM 1662 C C . ASP A 1 212 ? 3.538 -15.979 -4.232 1.00 60.69 212 ASP A C 1
ATOM 1664 O O . ASP A 1 212 ? 2.361 -15.735 -3.975 1.00 60.69 212 ASP A O 1
ATOM 1668 N N . GLY A 1 213 ? 3.929 -16.365 -5.456 1.00 56.28 213 GLY A N 1
ATOM 1669 C CA . GLY A 1 213 ? 3.034 -16.534 -6.610 1.00 56.28 213 GLY A CA 1
ATOM 1670 C C . GLY A 1 213 ? 2.742 -15.255 -7.405 1.00 56.28 213 GLY A C 1
ATOM 1671 O O . GLY A 1 213 ? 1.944 -15.294 -8.339 1.00 56.28 213 GLY A O 1
ATOM 1672 N N . GLU A 1 214 ? 3.373 -14.126 -7.066 1.00 58.47 214 GLU A N 1
ATOM 1673 C CA . GLU A 1 214 ? 3.290 -12.881 -7.838 1.00 58.47 214 GLU A CA 1
ATOM 1674 C C . GLU A 1 214 ? 4.566 -12.644 -8.654 1.00 58.47 214 GLU A C 1
ATOM 1676 O O . GLU A 1 214 ? 5.674 -12.645 -8.112 1.00 58.47 214 GLU A O 1
ATOM 1681 N N . GLU A 1 215 ? 4.413 -12.387 -9.957 1.00 66.75 215 GLU A N 1
ATOM 1682 C CA . GLU A 1 215 ? 5.517 -11.970 -10.823 1.00 66.75 215 GLU A CA 1
ATOM 1683 C C . GLU A 1 215 ? 5.771 -10.458 -10.701 1.00 66.75 215 GLU A C 1
ATOM 1685 O O . GLU A 1 215 ? 4.901 -9.634 -10.982 1.00 66.75 215 GLU A O 1
ATOM 1690 N N . LEU A 1 216 ? 6.996 -10.078 -10.335 1.00 73.19 216 LEU A N 1
ATOM 1691 C CA . LEU A 1 216 ? 7.431 -8.695 -10.172 1.00 73.19 216 LEU A CA 1
ATOM 1692 C C . LEU A 1 216 ? 8.674 -8.409 -11.021 1.00 73.19 216 LEU A C 1
ATOM 1694 O O . LEU A 1 216 ? 9.686 -9.106 -10.933 1.00 73.19 216 LEU A O 1
ATOM 1698 N N . TRP A 1 217 ? 8.642 -7.319 -11.786 1.00 79.00 217 TRP A N 1
ATOM 1699 C CA . TRP A 1 217 ? 9.826 -6.792 -12.463 1.00 79.00 217 TRP A CA 1
ATOM 1700 C C . TRP A 1 217 ? 10.593 -5.832 -11.555 1.00 79.00 217 TRP A C 1
ATOM 1702 O O . TRP A 1 217 ? 10.063 -4.811 -11.123 1.00 79.00 217 TRP A O 1
ATOM 1712 N N . VAL A 1 218 ? 11.870 -6.121 -11.309 1.00 83.69 218 VAL A N 1
ATOM 1713 C CA . VAL A 1 218 ? 12.739 -5.328 -10.430 1.00 83.69 218 VAL A CA 1
ATOM 1714 C C . VAL A 1 218 ? 13.956 -4.766 -11.158 1.00 83.69 218 VAL A C 1
ATOM 1716 O O . VAL A 1 218 ? 14.434 -5.325 -12.145 1.00 83.69 218 VAL A O 1
ATOM 1719 N N . ARG A 1 219 ? 14.488 -3.661 -10.633 1.00 86.81 219 ARG A N 1
ATOM 1720 C CA . ARG A 1 219 ? 15.754 -3.026 -11.013 1.00 86.81 219 ARG A CA 1
ATOM 1721 C C . ARG A 1 219 ? 16.663 -2.885 -9.800 1.00 86.81 219 ARG A C 1
ATOM 1723 O O . ARG A 1 219 ? 16.270 -3.118 -8.658 1.00 86.81 219 ARG A O 1
ATOM 1730 N N . LYS A 1 220 ? 17.901 -2.456 -10.038 1.00 87.44 220 LYS A N 1
ATOM 1731 C CA . LYS A 1 220 ? 18.792 -2.046 -8.952 1.00 87.44 220 LYS A CA 1
ATOM 1732 C C . LYS A 1 220 ? 18.120 -0.941 -8.124 1.00 87.44 220 LYS A C 1
ATOM 1734 O O . LYS A 1 220 ? 17.726 0.089 -8.659 1.00 87.44 220 LYS A O 1
ATOM 1739 N N . GLY A 1 221 ? 18.031 -1.151 -6.816 1.00 84.88 221 GLY A N 1
ATOM 1740 C CA . GLY A 1 221 ? 17.387 -0.245 -5.869 1.00 84.88 221 GLY A CA 1
ATOM 1741 C C . GLY A 1 221 ? 15.902 -0.516 -5.622 1.00 84.88 221 GLY A C 1
ATOM 1742 O O . GLY A 1 221 ? 15.359 0.093 -4.701 1.00 84.88 221 GLY A O 1
ATOM 1743 N N . SER A 1 222 ? 15.256 -1.427 -6.367 1.00 83.00 222 SER A N 1
ATOM 1744 C CA . SER A 1 222 ? 13.861 -1.806 -6.105 1.00 83.00 222 SER A CA 1
ATOM 1745 C C . SER A 1 222 ? 13.691 -2.345 -4.692 1.00 83.00 222 SER A C 1
ATOM 1747 O O . SER A 1 222 ? 14.529 -3.104 -4.191 1.00 83.00 222 SER A O 1
ATOM 1749 N N . LYS A 1 223 ? 12.574 -1.971 -4.074 1.00 81.88 223 LYS A N 1
ATOM 1750 C CA . LYS A 1 223 ? 12.188 -2.375 -2.724 1.00 81.88 223 LYS A CA 1
ATOM 1751 C C . LYS A 1 223 ? 11.113 -3.453 -2.792 1.00 81.88 223 LYS A C 1
ATOM 1753 O O . LYS A 1 223 ? 10.053 -3.228 -3.358 1.00 81.88 223 LYS A O 1
ATOM 1758 N N . ILE A 1 224 ? 11.371 -4.603 -2.177 1.00 76.06 224 ILE A N 1
ATOM 1759 C CA . ILE A 1 224 ? 10.463 -5.761 -2.166 1.00 76.06 224 ILE A CA 1
ATOM 1760 C C . ILE A 1 224 ? 10.162 -6.200 -0.728 1.00 76.06 224 ILE A C 1
ATOM 1762 O O . ILE A 1 224 ? 10.827 -5.763 0.220 1.00 76.06 224 ILE A O 1
ATOM 1766 N N . LEU A 1 225 ? 9.139 -7.043 -0.551 1.00 73.25 225 LEU A N 1
ATOM 1767 C CA . LEU A 1 225 ? 8.680 -7.525 0.762 1.00 73.25 225 LEU A CA 1
ATOM 1768 C C . LEU A 1 225 ? 8.352 -6.371 1.732 1.00 73.25 225 LEU A C 1
ATOM 1770 O O . LEU A 1 225 ? 8.814 -6.351 2.880 1.00 73.25 225 LEU A O 1
ATOM 1774 N N . ASN A 1 226 ? 7.566 -5.399 1.251 1.00 66.44 226 ASN A N 1
ATOM 1775 C CA . ASN A 1 226 ? 7.197 -4.155 1.945 1.00 66.44 226 ASN A CA 1
AT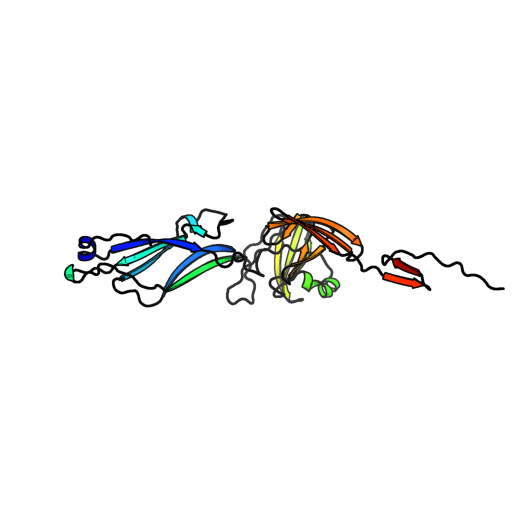OM 1776 C C . ASN A 1 226 ? 8.406 -3.275 2.299 1.00 66.44 226 ASN A C 1
ATOM 1778 O O . ASN A 1 226 ? 8.500 -2.703 3.384 1.00 66.44 226 ASN A O 1
ATOM 1782 N N . GLY A 1 227 ? 9.376 -3.211 1.384 1.00 71.62 227 GLY A N 1
ATOM 1783 C CA . GLY A 1 227 ? 10.590 -2.410 1.527 1.00 71.62 227 GLY A CA 1
ATOM 1784 C C . GLY A 1 227 ? 11.578 -2.910 2.571 1.00 71.62 227 GLY A C 1
ATOM 1785 O O . GLY A 1 227 ? 12.546 -2.210 2.865 1.00 71.62 227 GLY A O 1
ATOM 1786 N N . ARG A 1 228 ? 11.369 -4.121 3.095 1.00 76.19 228 ARG A N 1
ATOM 1787 C CA . ARG A 1 228 ? 12.341 -4.784 3.968 1.00 76.19 228 ARG A CA 1
ATOM 1788 C C . ARG A 1 228 ? 13.574 -5.215 3.191 1.00 76.19 228 ARG A C 1
ATOM 1790 O O . ARG A 1 228 ? 14.674 -5.141 3.721 1.00 76.19 228 ARG A O 1
ATOM 1797 N N . CYS A 1 229 ? 13.401 -5.633 1.943 1.00 80.69 229 CYS A N 1
ATOM 1798 C CA . CYS A 1 229 ? 14.491 -6.091 1.100 1.00 80.69 229 CYS A CA 1
ATOM 1799 C C . CYS A 1 229 ? 14.713 -5.125 -0.062 1.00 80.69 229 CYS A C 1
ATOM 1801 O O . CYS A 1 229 ? 13.768 -4.544 -0.592 1.00 80.69 229 CYS A O 1
ATOM 1803 N N . THR A 1 230 ? 15.971 -4.952 -0.455 1.00 88.44 230 THR A N 1
ATOM 1804 C CA . THR A 1 230 ? 16.370 -4.084 -1.565 1.00 88.44 230 THR A CA 1
ATOM 1805 C C . THR A 1 230 ? 17.213 -4.867 -2.556 1.00 88.44 230 THR A C 1
ATOM 1807 O O . THR A 1 230 ? 18.149 -5.564 -2.165 1.00 88.44 230 THR A O 1
ATOM 1810 N N . VAL A 1 231 ? 16.917 -4.723 -3.844 1.00 89.00 231 VAL A N 1
ATOM 1811 C CA . VAL A 1 231 ? 17.730 -5.298 -4.917 1.00 89.00 231 VAL A CA 1
ATOM 1812 C C . VAL A 1 231 ? 19.034 -4.511 -5.024 1.00 89.00 231 VAL A C 1
ATOM 1814 O O . VAL A 1 231 ? 19.044 -3.352 -5.439 1.00 89.00 231 VAL A O 1
ATOM 1817 N N . SER A 1 232 ? 20.154 -5.117 -4.636 1.00 90.56 232 SER A N 1
ATOM 1818 C CA . SER A 1 232 ? 21.461 -4.452 -4.617 1.00 90.56 232 SER A CA 1
ATOM 1819 C C . SER A 1 232 ? 22.154 -4.491 -5.975 1.00 90.56 232 SER A C 1
ATOM 1821 O O . SER A 1 232 ? 22.865 -3.544 -6.333 1.00 90.56 232 SER A O 1
ATOM 1823 N N . LYS A 1 233 ? 21.958 -5.570 -6.742 1.00 90.38 233 LYS A N 1
ATOM 1824 C CA . LYS A 1 233 ? 22.651 -5.789 -8.016 1.00 90.38 233 LYS A CA 1
ATOM 1825 C C . LYS A 1 233 ? 21.847 -6.686 -8.954 1.00 90.38 233 LYS A C 1
ATOM 1827 O O . LYS A 1 233 ? 21.215 -7.637 -8.508 1.00 90.38 233 LYS A O 1
ATOM 1832 N N . ILE A 1 234 ? 21.927 -6.396 -10.253 1.00 90.56 234 ILE A N 1
ATOM 1833 C CA . ILE A 1 234 ? 21.425 -7.255 -11.331 1.00 90.56 234 ILE A CA 1
ATOM 1834 C C . ILE A 1 234 ? 22.540 -7.401 -12.365 1.00 90.56 234 ILE A C 1
ATOM 1836 O O . ILE A 1 234 ? 22.960 -6.407 -12.966 1.00 90.56 234 ILE A O 1
ATOM 1840 N N . ASN A 1 235 ? 23.004 -8.630 -12.589 1.00 88.38 235 ASN A N 1
ATOM 1841 C CA . ASN A 1 235 ? 23.910 -8.947 -13.690 1.00 88.38 235 ASN A CA 1
ATOM 1842 C C . ASN A 1 235 ? 23.167 -9.821 -14.698 1.00 88.38 235 ASN A C 1
ATOM 1844 O O . ASN A 1 235 ? 22.961 -11.004 -14.456 1.00 88.38 235 ASN A O 1
ATOM 1848 N N . ALA A 1 236 ? 22.783 -9.230 -15.826 1.00 83.75 236 ALA A N 1
ATOM 1849 C CA . ALA A 1 236 ? 22.323 -9.979 -16.990 1.00 83.75 236 ALA A CA 1
ATOM 1850 C C . ALA A 1 236 ? 23.544 -10.484 -17.775 1.00 83.75 236 ALA A C 1
ATOM 1852 O O . ALA A 1 236 ? 24.400 -9.671 -18.143 1.00 83.75 236 ALA A O 1
ATOM 1853 N N . LEU A 1 237 ? 23.618 -11.801 -17.981 1.00 77.44 237 LEU A N 1
ATOM 1854 C CA . LEU A 1 237 ? 24.670 -12.507 -18.725 1.00 77.44 237 LEU A CA 1
ATOM 1855 C C . LEU A 1 237 ? 24.219 -12.917 -20.143 1.00 77.44 237 LEU A C 1
ATOM 1857 O O . LEU A 1 237 ? 25.047 -13.361 -20.929 1.00 77.44 237 LEU A O 1
ATOM 1861 N N . GLY A 1 238 ? 22.932 -12.761 -20.475 1.00 70.25 238 GLY A N 1
ATOM 1862 C CA . GLY A 1 238 ? 22.324 -13.110 -21.766 1.00 70.25 238 GLY A CA 1
ATOM 1863 C C . GLY A 1 238 ? 20.793 -13.136 -21.669 1.00 70.25 238 GLY A C 1
ATOM 1864 O O . GLY A 1 238 ? 20.245 -12.753 -20.633 1.00 70.25 238 GLY A O 1
ATOM 1865 N N . GLU A 1 239 ? 20.092 -13.586 -22.717 1.00 71.56 239 GLU A N 1
ATOM 1866 C CA . GLU A 1 239 ? 18.624 -13.716 -22.698 1.00 71.56 239 GLU A CA 1
ATOM 1867 C C . GLU A 1 239 ? 18.170 -14.674 -21.589 1.00 71.56 239 GLU A C 1
ATOM 1869 O O . GLU A 1 239 ? 18.430 -15.874 -21.626 1.00 71.56 239 GLU A O 1
ATOM 1874 N N . GLY A 1 240 ? 17.524 -14.121 -20.559 1.00 72.38 240 GLY A N 1
ATOM 1875 C CA . GLY A 1 240 ? 17.008 -14.881 -19.417 1.00 72.38 240 GLY A CA 1
ATOM 1876 C C . GLY A 1 240 ? 18.067 -15.404 -18.439 1.00 72.38 240 GLY A C 1
ATOM 1877 O O . GLY A 1 240 ? 17.701 -16.051 -17.462 1.00 72.38 240 GLY A O 1
ATOM 1878 N N . LEU A 1 241 ? 19.355 -15.114 -18.653 1.00 82.31 241 LEU A N 1
ATOM 1879 C CA . LEU A 1 241 ? 20.452 -15.603 -17.815 1.00 82.31 241 LEU A CA 1
ATOM 1880 C C . LEU A 1 241 ? 21.062 -14.497 -16.971 1.00 82.31 241 LEU A C 1
ATOM 1882 O O . LEU A 1 241 ? 21.308 -13.381 -17.441 1.00 82.31 241 LEU A O 1
ATOM 1886 N N . GLY A 1 242 ? 21.398 -14.827 -15.729 1.00 87.50 242 GLY A N 1
ATOM 1887 C CA . GLY A 1 242 ? 22.039 -13.870 -14.849 1.00 87.50 242 GLY A CA 1
ATOM 1888 C C . GLY A 1 242 ? 21.830 -14.152 -13.377 1.00 87.50 242 GLY A C 1
ATOM 1889 O O . GLY A 1 242 ? 21.359 -15.215 -12.975 1.00 87.50 242 GLY A O 1
ATOM 1890 N N . ASN A 1 243 ? 22.182 -13.162 -12.565 1.00 89.25 243 ASN A N 1
ATOM 1891 C CA . ASN A 1 243 ? 21.942 -13.209 -11.136 1.00 89.25 243 ASN A CA 1
ATOM 1892 C C . ASN A 1 243 ? 21.417 -11.879 -10.594 1.00 89.25 243 ASN A C 1
ATOM 1894 O O . ASN A 1 243 ? 21.791 -10.794 -11.052 1.00 89.25 243 ASN A O 1
ATOM 1898 N N . VAL A 1 244 ? 20.568 -11.995 -9.579 1.00 90.75 244 VAL A N 1
ATOM 1899 C CA . VAL A 1 244 ? 20.014 -10.894 -8.800 1.00 90.75 244 VAL A CA 1
ATOM 1900 C C . VAL A 1 244 ? 20.496 -11.049 -7.368 1.00 90.75 244 VAL A C 1
ATOM 1902 O O . VAL A 1 244 ? 20.358 -12.110 -6.764 1.00 90.75 244 VAL A O 1
ATOM 1905 N N . GLU A 1 245 ? 21.065 -9.984 -6.821 1.00 91.94 245 GLU A N 1
ATOM 1906 C CA . GLU A 1 245 ? 21.433 -9.909 -5.412 1.00 91.94 245 GLU A CA 1
ATOM 1907 C C . GLU A 1 245 ? 20.395 -9.066 -4.670 1.00 91.94 245 GLU A C 1
ATOM 1909 O O . GLU A 1 245 ? 20.083 -7.939 -5.067 1.00 91.94 245 GLU A O 1
ATOM 1914 N N . ILE A 1 246 ? 19.864 -9.621 -3.585 1.00 90.19 246 ILE A N 1
ATOM 1915 C CA . ILE A 1 246 ? 18.840 -9.019 -2.737 1.00 90.19 246 ILE A CA 1
ATOM 1916 C C . ILE A 1 246 ? 19.414 -8.905 -1.327 1.00 90.19 246 ILE A C 1
ATOM 1918 O O . ILE A 1 246 ? 19.855 -9.885 -0.729 1.00 90.19 246 ILE A O 1
ATOM 1922 N N . SER A 1 247 ? 19.396 -7.696 -0.777 1.00 91.31 247 SER A N 1
ATOM 1923 C CA . SER A 1 247 ? 19.813 -7.423 0.594 1.00 91.31 247 SER A CA 1
ATOM 1924 C C . SER A 1 247 ? 18.586 -7.241 1.476 1.00 91.31 247 SER A C 1
ATOM 1926 O O . SER A 1 247 ? 17.764 -6.365 1.216 1.00 91.31 247 SER A O 1
ATOM 1928 N N . CYS A 1 248 ? 18.488 -8.022 2.545 1.00 84.44 248 CYS A N 1
ATOM 1929 C CA . CYS A 1 248 ? 17.463 -7.904 3.580 1.00 84.44 248 CYS A CA 1
ATOM 1930 C C . CYS A 1 248 ? 18.139 -7.696 4.954 1.00 84.44 248 CYS A C 1
ATOM 1932 O O . CYS A 1 248 ? 19.360 -7.844 5.067 1.00 84.44 248 CYS A O 1
ATOM 1934 N N . PRO A 1 249 ? 17.398 -7.370 6.028 1.00 84.75 249 PRO A N 1
ATOM 1935 C CA . PRO A 1 249 ? 17.979 -7.221 7.357 1.00 84.75 249 PRO A CA 1
ATOM 1936 C C . PRO A 1 249 ? 18.606 -8.546 7.806 1.00 84.75 249 PRO A C 1
ATOM 1938 O O . PRO A 1 249 ? 17.927 -9.567 7.859 1.00 84.75 249 PRO A O 1
ATOM 1941 N N . GLY A 1 250 ? 19.912 -8.532 8.079 1.00 83.94 250 GLY A N 1
ATOM 1942 C CA . GLY A 1 250 ? 20.657 -9.703 8.553 1.00 83.94 250 GLY A CA 1
ATOM 1943 C C . GLY A 1 250 ? 20.976 -10.775 7.504 1.00 83.94 250 GLY A C 1
ATOM 1944 O O . GLY A 1 250 ? 21.639 -11.746 7.849 1.00 83.94 250 GLY A O 1
ATOM 1945 N N . GLN A 1 251 ? 20.560 -10.623 6.240 1.00 88.19 251 GLN A N 1
ATOM 1946 C CA . GLN A 1 251 ? 20.801 -11.639 5.207 1.00 88.19 251 GLN A CA 1
ATOM 1947 C C . GLN A 1 251 ? 20.994 -11.047 3.805 1.00 88.19 251 GLN A C 1
ATOM 1949 O O . GLN A 1 251 ? 20.386 -10.040 3.436 1.00 88.19 251 GLN A O 1
ATOM 1954 N N . LYS A 1 252 ? 21.823 -11.715 3.000 1.00 88.31 252 LYS A N 1
ATOM 1955 C CA . LYS A 1 252 ? 21.974 -11.459 1.563 1.00 88.31 252 LYS A CA 1
ATOM 1956 C C . LYS A 1 252 ? 21.557 -12.707 0.801 1.00 88.31 252 LYS A C 1
ATOM 1958 O O . LYS A 1 252 ? 22.047 -13.792 1.091 1.00 88.31 252 LYS A O 1
ATOM 1963 N N . ILE A 1 253 ? 20.668 -12.532 -0.165 1.00 87.75 253 ILE A N 1
ATOM 1964 C CA . ILE A 1 253 ? 20.121 -13.599 -0.998 1.00 87.75 253 ILE A CA 1
ATOM 1965 C C . ILE A 1 253 ? 20.636 -13.376 -2.417 1.00 87.75 253 ILE A C 1
ATOM 1967 O O . ILE A 1 253 ? 20.565 -12.263 -2.937 1.00 87.75 253 ILE A O 1
ATOM 1971 N N . ILE A 1 254 ? 21.165 -14.425 -3.041 1.00 87.88 254 ILE A N 1
ATOM 1972 C CA . ILE A 1 254 ? 21.605 -14.392 -4.435 1.00 87.88 254 ILE A CA 1
ATOM 1973 C C . ILE A 1 254 ? 20.753 -15.396 -5.200 1.00 87.88 254 ILE A C 1
ATOM 1975 O O . ILE A 1 254 ? 20.846 -16.596 -4.961 1.00 87.88 254 ILE A O 1
ATOM 1979 N N . LEU A 1 255 ? 19.919 -14.891 -6.104 1.00 86.06 255 LEU A N 1
ATOM 1980 C CA . LEU A 1 255 ? 19.122 -15.703 -7.015 1.00 86.06 255 LEU A CA 1
ATOM 1981 C C . LEU A 1 255 ? 19.844 -15.754 -8.354 1.00 86.06 255 LEU A C 1
ATOM 1983 O O . LEU A 1 255 ? 20.255 -14.716 -8.875 1.00 86.06 255 LEU A O 1
ATOM 1987 N N . MET A 1 256 ? 20.019 -16.948 -8.906 1.00 83.69 256 MET A N 1
ATOM 1988 C CA . MET A 1 256 ? 20.733 -17.142 -10.159 1.00 83.69 256 MET A CA 1
ATOM 1989 C C . MET A 1 256 ? 19.911 -18.010 -11.098 1.00 83.69 256 MET A C 1
ATOM 1991 O O . MET A 1 256 ? 19.425 -19.067 -10.706 1.00 83.69 256 MET A O 1
ATOM 1995 N N . VAL A 1 257 ? 19.802 -17.563 -12.343 1.00 79.38 257 VAL A N 1
ATOM 1996 C CA . VAL A 1 257 ? 19.274 -18.356 -13.447 1.00 79.38 257 VAL A CA 1
ATOM 1997 C C . VAL A 1 257 ? 20.469 -18.744 -14.309 1.00 79.38 257 VAL A C 1
ATOM 1999 O O . VAL A 1 257 ? 21.093 -17.886 -14.939 1.00 79.38 257 VAL A O 1
ATOM 2002 N N . GLN A 1 258 ? 20.823 -20.029 -14.281 1.00 70.69 258 GLN A N 1
ATOM 2003 C CA . GLN A 1 258 ? 21.803 -20.636 -15.182 1.00 70.69 258 GLN A CA 1
ATOM 2004 C C . GLN A 1 258 ? 21.080 -21.578 -16.143 1.00 70.69 258 GLN A C 1
ATOM 2006 O O . GLN A 1 258 ? 20.101 -22.222 -15.769 1.00 70.69 258 GLN A O 1
ATOM 2011 N N . GLN A 1 259 ? 21.572 -21.674 -17.376 1.00 62.72 259 GLN A N 1
ATOM 2012 C CA . GLN A 1 259 ? 21.120 -22.698 -18.310 1.00 62.72 259 GLN A CA 1
ATOM 2013 C C . GLN A 1 259 ? 21.611 -24.063 -17.825 1.00 62.72 259 GLN A C 1
ATOM 2015 O O . GLN A 1 259 ? 22.742 -24.202 -17.353 1.00 62.72 259 GLN A O 1
ATOM 2020 N N . SER A 1 260 ? 20.760 -25.077 -17.959 1.00 57.09 260 SER A N 1
ATOM 2021 C CA . SER A 1 260 ? 21.165 -26.471 -17.824 1.00 57.09 260 SER A CA 1
ATOM 2022 C C . SER A 1 260 ? 22.292 -26.759 -18.819 1.00 57.09 260 SER A C 1
ATOM 2024 O O . SER A 1 260 ? 22.206 -26.390 -19.991 1.00 57.09 260 SER A O 1
ATOM 2026 N N . LYS A 1 261 ? 23.358 -27.408 -18.352 1.00 58.72 261 LYS A N 1
ATOM 2027 C CA . LYS A 1 261 ? 24.436 -27.898 -19.214 1.00 58.72 261 LYS A CA 1
ATOM 2028 C C . LYS A 1 261 ? 23.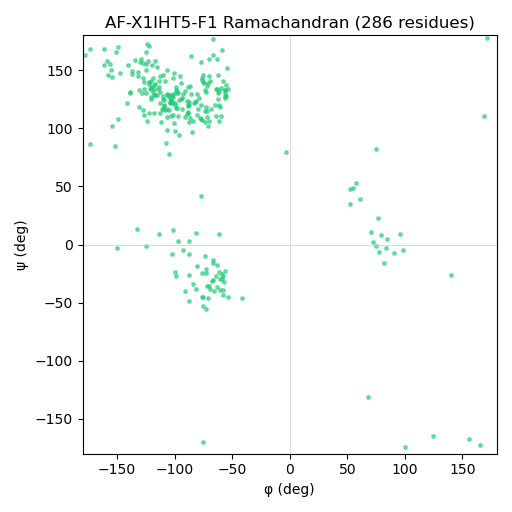874 -28.946 -20.176 1.00 58.72 261 LYS A C 1
ATOM 2030 O O . LYS A 1 261 ? 23.144 -29.836 -19.742 1.00 58.72 261 LYS A O 1
ATOM 2035 N N . ALA A 1 262 ? 24.219 -28.858 -21.457 1.00 58.53 262 ALA A N 1
ATOM 2036 C CA . ALA A 1 262 ? 23.925 -29.917 -22.414 1.00 58.53 262 ALA A CA 1
ATOM 2037 C C . ALA A 1 262 ? 25.084 -30.922 -22.394 1.00 58.53 262 ALA A C 1
ATOM 2039 O O . ALA A 1 262 ? 26.229 -30.554 -22.662 1.00 58.53 262 ALA A O 1
ATOM 2040 N N . ALA A 1 263 ? 24.799 -32.179 -22.054 1.00 56.09 263 ALA A N 1
ATOM 2041 C CA . ALA A 1 263 ? 25.758 -33.266 -22.211 1.00 56.09 263 ALA A CA 1
ATOM 2042 C C . ALA A 1 263 ? 25.688 -33.772 -23.655 1.00 56.09 263 ALA A C 1
ATOM 2044 O O . ALA A 1 263 ? 24.626 -34.179 -24.127 1.00 56.09 263 ALA A O 1
ATOM 2045 N N . ILE A 1 264 ? 26.812 -33.724 -24.364 1.00 61.94 264 ILE A N 1
ATOM 2046 C CA . ILE A 1 264 ? 26.956 -34.343 -25.680 1.00 61.94 264 ILE A CA 1
ATOM 2047 C C . ILE A 1 264 ? 27.879 -35.543 -25.493 1.00 61.94 264 ILE A C 1
ATOM 2049 O O . ILE A 1 264 ? 29.030 -35.389 -25.081 1.00 61.94 264 ILE A O 1
ATOM 2053 N N . LYS A 1 265 ? 27.363 -36.738 -25.792 1.00 56.69 265 LYS A N 1
ATOM 2054 C CA . LYS A 1 265 ? 28.139 -37.979 -25.798 1.00 56.69 265 LYS A CA 1
ATOM 2055 C C . LYS A 1 265 ? 28.538 -38.325 -27.231 1.00 56.69 265 LYS A C 1
ATOM 2057 O O . LYS A 1 265 ? 27.665 -38.477 -28.085 1.00 56.69 265 LYS A O 1
ATOM 2062 N N . ILE A 1 266 ? 29.838 -38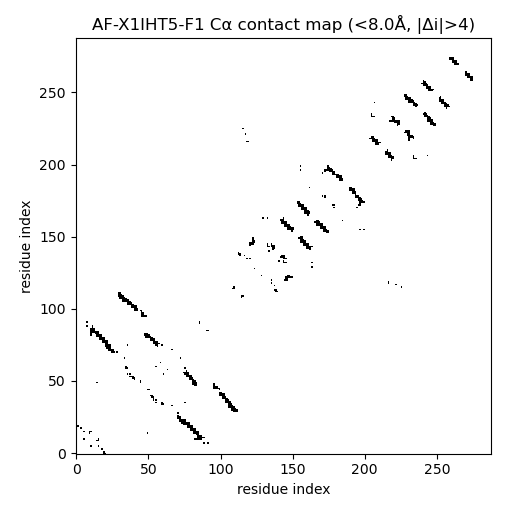.447 -27.492 1.00 63.22 266 ILE A N 1
ATOM 2063 C CA . ILE A 1 266 ? 30.384 -38.899 -28.780 1.00 63.22 266 ILE A CA 1
ATOM 2064 C C . ILE A 1 266 ? 31.279 -40.106 -28.493 1.00 63.22 266 ILE A C 1
ATOM 2066 O O . ILE A 1 266 ? 32.371 -39.959 -27.958 1.00 63.22 266 ILE A O 1
ATOM 2070 N N . GLY A 1 267 ? 30.809 -41.309 -28.830 1.00 71.31 267 GLY A N 1
ATOM 2071 C CA . GLY A 1 267 ? 31.489 -42.545 -28.428 1.00 71.31 267 GLY A CA 1
ATOM 2072 C C . GLY A 1 267 ? 31.414 -42.763 -26.912 1.00 71.31 267 GLY A C 1
ATOM 2073 O O . GLY A 1 267 ? 30.332 -42.646 -26.332 1.00 71.31 267 GLY A O 1
ATOM 2074 N N . ASP A 1 268 ? 32.550 -43.067 -26.281 1.00 70.88 268 ASP A N 1
ATOM 2075 C CA . ASP A 1 268 ? 32.666 -43.231 -24.821 1.00 70.88 268 ASP A CA 1
ATOM 2076 C C . ASP A 1 268 ? 32.942 -41.915 -24.076 1.00 70.88 268 ASP A C 1
ATOM 2078 O O . ASP A 1 268 ? 32.847 -41.874 -22.849 1.00 70.88 268 ASP A O 1
ATOM 2082 N N . ASP A 1 269 ? 33.203 -40.825 -24.801 1.00 55.31 269 ASP A N 1
ATOM 2083 C CA . ASP A 1 269 ? 33.482 -39.520 -24.212 1.00 55.31 269 ASP A CA 1
ATOM 2084 C C . ASP A 1 269 ? 32.185 -38.729 -23.991 1.00 55.31 269 ASP A C 1
ATOM 2086 O O . ASP A 1 269 ? 31.446 -38.406 -24.930 1.00 55.31 269 ASP A O 1
ATOM 2090 N N . GLU A 1 270 ? 31.914 -38.386 -22.731 1.00 60.50 270 GLU A N 1
ATOM 2091 C CA . GLU A 1 270 ? 30.819 -37.504 -22.331 1.00 60.50 270 GLU A CA 1
ATOM 2092 C C . GLU A 1 270 ? 31.373 -36.128 -21.960 1.00 60.50 270 GLU A C 1
ATOM 2094 O O . GLU A 1 270 ? 32.123 -35.979 -20.996 1.00 60.50 270 GLU A O 1
ATOM 2099 N N . ASN A 1 271 ? 30.990 -35.106 -22.727 1.00 65.88 271 ASN A N 1
ATOM 2100 C CA . ASN A 1 271 ? 31.413 -33.734 -22.484 1.00 65.88 271 ASN A CA 1
ATOM 2101 C C . ASN A 1 271 ? 30.201 -32.831 -22.236 1.00 65.88 271 ASN A C 1
ATOM 2103 O O . ASN A 1 271 ? 29.199 -32.872 -22.950 1.00 65.88 271 ASN A O 1
ATOM 2107 N N . SER A 1 272 ? 30.309 -31.990 -21.210 1.00 55.69 272 SER A N 1
ATOM 2108 C CA . SER A 1 272 ? 29.283 -31.022 -20.825 1.00 55.69 272 SER A CA 1
ATOM 2109 C C . SER A 1 272 ? 29.600 -29.655 -21.426 1.00 55.69 272 SER A C 1
ATOM 2111 O O . SER A 1 272 ? 30.638 -29.073 -21.109 1.00 55.69 272 SER A O 1
ATOM 2113 N N . TYR A 1 273 ? 28.666 -29.090 -22.186 1.00 64.00 273 TYR A N 1
ATOM 2114 C CA . TYR A 1 273 ? 28.813 -27.778 -22.811 1.00 64.00 273 TYR A CA 1
ATOM 2115 C C . TYR A 1 273 ? 27.753 -26.788 -22.318 1.00 64.00 273 TYR A C 1
ATOM 2117 O O . TYR A 1 273 ? 26.593 -27.142 -22.091 1.00 64.00 273 TYR A O 1
ATOM 2125 N N . ASP A 1 274 ? 28.164 -25.526 -22.178 1.00 58.19 274 ASP A N 1
ATOM 2126 C CA . ASP A 1 274 ? 27.233 -24.412 -22.001 1.00 58.19 274 ASP A CA 1
ATOM 2127 C C . ASP A 1 274 ? 26.539 -24.142 -23.346 1.00 58.19 274 ASP A C 1
ATOM 2129 O O . ASP A 1 274 ? 27.203 -24.030 -24.383 1.00 58.19 274 ASP A O 1
ATOM 2133 N N . LEU A 1 275 ? 25.211 -24.024 -23.340 1.00 49.44 275 LEU A N 1
ATOM 2134 C CA . LEU A 1 275 ? 24.447 -23.676 -24.537 1.00 49.44 275 LEU A CA 1
ATOM 2135 C C . LEU A 1 275 ? 24.872 -22.279 -25.041 1.00 49.44 275 LEU A C 1
ATOM 2137 O O . LEU A 1 275 ? 25.002 -21.334 -24.268 1.00 49.44 275 LEU A O 1
ATOM 2141 N N . GLY A 1 276 ? 25.136 -22.159 -26.347 1.00 48.91 276 GLY A N 1
ATOM 2142 C CA . GLY A 1 276 ? 25.583 -20.911 -26.989 1.00 48.91 276 GLY A CA 1
ATOM 2143 C C . GLY A 1 276 ? 27.096 -20.780 -27.223 1.00 48.91 276 GLY A C 1
ATOM 2144 O O . GLY A 1 276 ? 27.521 -19.828 -27.876 1.00 48.91 276 GLY A O 1
ATOM 2145 N N . LYS A 1 277 ? 27.924 -21.729 -26.764 1.00 49.59 277 LYS A N 1
ATOM 2146 C CA . LYS A 1 277 ? 29.335 -21.823 -27.181 1.00 49.59 277 LYS A CA 1
ATOM 2147 C C . LYS A 1 277 ? 29.465 -22.630 -28.476 1.00 49.59 277 LYS A C 1
ATOM 2149 O O . LYS A 1 277 ? 28.972 -23.752 -28.557 1.00 49.59 277 LYS A O 1
ATOM 2154 N N . SER A 1 278 ? 30.172 -22.090 -29.472 1.00 51.91 278 SER A N 1
ATOM 2155 C CA . SER A 1 278 ? 30.537 -22.840 -30.682 1.00 51.91 278 SER A CA 1
ATOM 2156 C C . SER A 1 278 ? 31.485 -23.985 -30.329 1.00 51.91 278 SER A C 1
ATOM 2158 O O . SER A 1 278 ? 32.585 -23.753 -29.825 1.00 51.91 278 SER A O 1
ATOM 2160 N N . VAL A 1 279 ? 31.077 -25.220 -30.617 1.00 56.00 279 VAL A N 1
ATOM 2161 C CA . VAL A 1 279 ? 31.938 -26.400 -30.500 1.00 56.00 279 VAL A CA 1
ATOM 2162 C C . VAL A 1 279 ? 32.685 -26.561 -31.822 1.00 56.00 279 VAL A C 1
ATOM 2164 O O . VAL A 1 279 ? 32.101 -26.955 -32.826 1.00 56.00 279 VAL A O 1
ATOM 2167 N N . VAL A 1 280 ? 33.978 -26.233 -31.843 1.00 54.72 280 VAL A N 1
ATOM 2168 C CA . VAL A 1 280 ? 34.851 -26.538 -32.986 1.00 54.72 280 VAL A CA 1
ATOM 2169 C C . VAL A 1 280 ? 35.587 -27.834 -32.675 1.00 54.72 280 VAL A C 1
ATOM 2171 O O . VAL A 1 280 ? 36.626 -27.833 -32.022 1.00 54.72 280 VAL A O 1
ATOM 2174 N N . SER A 1 281 ? 35.035 -28.954 -33.128 1.00 50.88 281 SER A N 1
ATOM 2175 C CA . SER A 1 281 ? 35.778 -30.207 -33.240 1.00 50.88 281 SER A CA 1
ATOM 2176 C C . SER A 1 281 ? 35.215 -31.007 -34.405 1.00 50.88 281 SER A C 1
ATOM 2178 O O . SER A 1 281 ? 34.097 -31.509 -34.356 1.00 50.88 281 SER A O 1
ATOM 2180 N N . GLY A 1 282 ? 35.994 -31.073 -35.479 1.00 41.41 282 GLY A N 1
ATOM 2181 C CA . GLY A 1 282 ? 35.690 -31.863 -36.659 1.00 41.41 282 GLY A CA 1
ATOM 2182 C C . GLY A 1 282 ? 36.868 -31.826 -37.618 1.00 41.41 282 GLY A C 1
ATOM 2183 O O . GLY A 1 282 ? 36.914 -30.989 -38.513 1.00 41.41 282 GLY A O 1
ATOM 2184 N N . ARG A 1 283 ? 37.841 -32.729 -37.439 1.00 40.28 283 ARG A N 1
ATOM 2185 C CA . ARG A 1 283 ? 38.657 -33.161 -38.578 1.00 40.28 283 ARG A CA 1
ATOM 2186 C C . ARG A 1 283 ? 37.798 -34.134 -39.371 1.00 40.28 283 ARG A C 1
ATOM 2188 O O . ARG A 1 283 ? 37.546 -35.245 -38.917 1.00 40.28 283 ARG A O 1
ATOM 2195 N N . ILE A 1 284 ? 37.332 -33.696 -40.534 1.00 41.69 284 ILE A N 1
ATOM 2196 C CA . ILE A 1 284 ? 36.804 -34.598 -41.551 1.00 41.69 284 ILE A CA 1
ATOM 2197 C C . ILE A 1 284 ? 38.027 -35.352 -42.076 1.00 41.69 284 ILE A C 1
ATOM 2199 O O . ILE A 1 284 ? 38.872 -34.763 -42.746 1.00 41.69 284 ILE A O 1
ATOM 2203 N N . ASN A 1 285 ? 38.179 -36.624 -41.709 1.00 42.38 285 ASN A N 1
ATOM 2204 C CA . ASN A 1 285 ? 39.118 -37.485 -42.417 1.00 42.38 285 ASN A CA 1
ATOM 2205 C C . ASN A 1 285 ? 38.511 -37.755 -43.795 1.00 42.38 285 ASN A C 1
ATOM 2207 O O . ASN A 1 285 ? 37.584 -38.554 -43.925 1.00 42.38 285 ASN A O 1
ATOM 2211 N N . GLU A 1 286 ? 39.010 -37.052 -44.808 1.00 39.66 286 GLU A N 1
ATOM 2212 C CA . GLU A 1 286 ? 38.817 -37.424 -46.205 1.00 39.66 286 GLU A CA 1
ATOM 2213 C C . GLU A 1 286 ? 39.449 -38.805 -46.417 1.00 39.66 286 GLU A C 1
ATOM 2215 O O . GLU A 1 286 ? 40.672 -38.953 -46.417 1.00 39.66 286 GLU A O 1
ATOM 2220 N N . TYR A 1 287 ? 38.614 -39.833 -46.559 1.00 37.75 287 TYR A N 1
ATOM 2221 C CA . TYR A 1 287 ? 39.055 -41.105 -47.118 1.00 37.75 287 TYR A CA 1
ATOM 2222 C C . TYR A 1 287 ? 39.162 -40.949 -48.640 1.00 37.75 287 TYR A C 1
ATOM 2224 O O . TYR A 1 287 ? 38.178 -40.619 -49.304 1.00 37.75 287 TYR A O 1
ATOM 2232 N N . LYS A 1 288 ? 40.373 -41.167 -49.159 1.00 35.94 288 LYS A N 1
ATOM 2233 C CA . LYS A 1 288 ? 40.640 -41.529 -50.555 1.00 35.94 288 LYS A CA 1
ATOM 2234 C C . LYS A 1 288 ? 40.540 -43.039 -50.715 1.00 35.94 288 LYS A C 1
ATOM 2236 O O . LYS A 1 288 ? 40.971 -43.739 -49.771 1.00 35.94 288 LYS A O 1
#

Secondary structure (DSSP, 8-state):
-PPPP--HHHHHHS-EEEEEEEEEE-S-TT-EEEEEEEEEEESPPPTTEEEEEEEE-THHHH--S---S-SEEEEEEEEEEEEPP-S-GGG--S------EEEEEEEEEE-TTTS-------B--HHHHHHHGGGGEETTTTEEEEEEEE-TTS-EEEEEEEETTEEEEEEEE-TT-BPPPEE-SS-SS--EE--B----------EEEEETTEEEEE-TT-EETTTTEEEEEEEEEETTEEEEEEEETTEEEEEEE-PPPEEEEETTEEEEE-TT------------

Radius of gyration: 30.7 Å; Cα contacts (8 Å, |Δi|>4): 484; chains: 1; bounding box: 70×63×100 Å